Protein 8HCL (pdb70)

Sequence (208 aa):
MRLREWLIAQIDSAEYPGLSWENAEKSMFRIPWKHAAKQDYRQNQDAALFKAWAMYKGKFQEGRDKADPSTWKTRLRCALNKSTDFQEVSERSQLDISEPYKVYRILEDMRLREWLIAQIDSAEYPGLSWENKSMFRIPWKHAAKQDYRQNQDAALFKAWAMYKGKFQEGRDKADPSTWKTRLRCALNKSTDFQEVSERSQPYKVYRI

Foldseek 3Di:
DPPLVVLVVVQVVCPAPQFHAPDDVRQKTWQFDDDCVDPPDDCVRNLVVLVVVCVVVPNDDVPPDDDDSVVSVVVVVVVQVPDPQKAWDQVPQAQPDPRGITMMGGDDD/DDDVVVLLVVQVVCPQVQWHPPVPFKTKQQDDDCVDPPDDCVRRLVVLVVVCVVVVVDDPPPDDDDSVVSVVVVVVCQVPDPQKAWPQVPCPVTTMIGD

Solvent-accessible surface area: 13270 Å² total; per-residue (Å²): 122,191,21,39,77,7,0,48,43,29,4,71,54,82,82,36,90,46,3,49,52,30,42,102,131,106,30,14,0,81,0,32,28,10,124,61,87,103,169,50,36,151,102,143,95,25,2,32,12,9,57,26,15,0,90,97,113,46,127,7,90,119,77,151,36,186,58,50,27,74,61,12,39,52,72,0,83,67,30,2,85,162,36,117,31,8,93,51,20,80,168,115,18,94,94,149,74,74,108,12,24,22,0,1,89,8,71,132,167,124,187,22,90,86,8,0,46,39,24,5,78,48,78,135,40,118,44,3,54,55,54,113,148,56,32,0,85,0,34,31,36,111,54,83,100,158,75,34,90,56,134,123,28,2,32,10,7,42,20,14,0,77,98,114,42,125,7,90,115,78,136,59,184,41,57,28,72,56,7,40,57,81,0,76,60,31,4,98,178,30,139,42,10,107,57,38,83,165,110,26,148,74,36,52,0,10,105,61

Secondary structure (DSSP, 8-state):
--HHHHHHHHHHHT-STT-EESSTTSSEEEEE---TTSTT--HHHHTHHHHHHHHHTTS--BTTB---HHHHHHHHHHHHHH-TTEEE-GGG-B-SSSS-EEEEEEPP-/--HHHHHHHHHHH--STT-EE----EEEEE---TTSTT--HHHHTHHHHHHHHHTTS--TTT----HHHHHHHHHHHHHH-SS-EE-TTT---EEEEE-

Nearest PDB structures (foldseek):
  8hcl-assembly1_A  TM=1.009E+00  e=1.743E-23  Danio rerio
  7jm4-assembly1_B  TM=9.754E-01  e=1.770E-18  Homo sapiens
  8jks-assembly2_H  TM=9.729E-01  e=6.520E-18  Homo sapiens
  8jks-assembly1_D  TM=9.729E-01  e=1.209E-17  Homo sapiens
  7rh2-assembly1_A  TM=9.291E-01  e=5.307E-18  Homo sapiens

Structure (mmCIF, N/CA/C/O backbone):
data_8HCL
#
_entry.id   8HCL
#
_cell.length_a   40.010
_cell.length_b   86.470
_cell.length_c   57.150
_cell.angle_alpha   90.000
_cell.angle_beta   103.966
_cell.angle_gamma   90.000
#
_symmetry.space_group_name_H-M   'P 1 21 1'
#
loop_
_entity.id
_entity.type
_entity.pdbx_description
1 polymer "DNA (5'-D(P*TP*GP*AP*AP*GP*TP*GP*AP*AP*AP*GP*T)-3')"
2 polymer "DNA (5'-D(P*AP*CP*TP*TP*TP*CP*AP*CP*TP*TP*CP*A)-3')"
3 polymer 'Interferon regulatory factor 10'
4 water water
#
loop_
_atom_site.group_PDB
_atom_site.id
_atom_site.type_symbol
_atom_site.label_atom_id
_atom_site.label_alt_id
_atom_site.label_comp_id
_atom_site.label_asym_id
_atom_site.label_entity_id
_atom_site.label_seq_id
_atom_site.pdbx_PDB_ins_code
_atom_site.Cartn_x
_atom_site.Cartn_y
_atom_site.Cartn_z
_atom_site.occupancy
_atom_site.B_iso_or_equiv
_atom_site.auth_seq_id
_atom_site.auth_comp_id
_atom_site.auth_asym_id
_atom_site.auth_atom_id
_atom_site.pdbx_PDB_model_num
ATOM 985 N N . MET E 3 1 ? -9.25373 1.59446 12.94716 1.000 38.14104 2 MET A N 1
ATOM 986 C CA . MET E 3 1 ? -9.54684 1.64223 11.51716 1.000 34.54240 2 MET A CA 1
ATOM 987 C C . MET E 3 1 ? -9.30053 0.28771 10.89440 1.000 35.36863 2 MET A C 1
ATOM 988 O O . MET E 3 1 ? -8.26160 -0.35068 11.13510 1.000 36.08735 2 MET A O 1
ATOM 993 N N . ARG E 3 2 ? -10.25732 -0.14457 10.08618 1.000 34.39607 3 ARG A N 1
ATOM 994 C CA . ARG E 3 2 ? -10.10531 -1.35262 9.30147 1.000 32.96252 3 ARG A CA 1
ATOM 995 C C . ARG E 3 2 ? -9.21288 -1.04150 8.09606 1.000 29.54454 3 ARG A C 1
ATOM 996 O O . ARG E 3 2 ? -8.91070 0.12301 7.81194 1.000 24.22969 3 ARG A O 1
ATOM 1004 N N . LEU E 3 3 ? -8.78725 -2.08742 7.37677 1.000 29.09089 4 LEU A N 1
ATOM 1005 C CA . LEU E 3 3 ? -7.82510 -1.88463 6.29116 1.000 28.39537 4 LEU A CA 1
ATOM 1006 C C . LEU E 3 3 ? -8.34951 -0.89615 5.25805 1.000 27.92105 4 LEU A C 1
ATOM 1007 O O . LEU E 3 3 ? -7.59242 -0.06226 4.75464 1.000 24.82714 4 LEU A O 1
ATOM 1012 N N . ARG E 3 4 ? -9.64292 -0.96528 4.91329 1.000 30.25104 5 ARG A N 1
ATOM 1013 C CA . ARG E 3 4 ? -10.14002 -0.03781 3.90162 1.000 26.72472 5 ARG A CA 1
ATOM 1014 C C . ARG E 3 4 ? -10.02551 1.40147 4.36727 1.000 27.73716 5 ARG A C 1
ATOM 1015 O O . ARG E 3 4 ? -9.57750 2.27225 3.61671 1.000 26.42650 5 ARG A O 1
ATOM 1023 N N . GLU E 3 5 ? -10.47113 1.69138 5.58162 1.000 26.03327 6 GLU A N 1
ATOM 1024 C CA . GLU E 3 5 ? -10.39454 3.08218 6.02513 1.000 30.04934 6 GLU A CA 1
ATOM 1025 C C . GLU E 3 5 ? -8.93244 3.50950 6.17528 1.000 26.31525 6 GLU A C 1
ATOM 1026 O O . GLU E 3 5 ? -8.55196 4.61622 5.78717 1.000 23.97660 6 GLU A O 1
ATOM 1032 N N . TRP E 3 6 ? -8.10365 2.62534 6.73419 1.000 27.74522 7 TRP A N 1
ATOM 1033 C CA . TRP E 3 6 ? -6.68616 2.92832 6.92868 1.000 27.20995 7 TRP A CA 1
ATOM 1034 C C . TRP E 3 6 ? -5.99206 3.26123 5.60975 1.000 25.81183 7 TRP A C 1
ATOM 1035 O O . TRP E 3 6 ? -5.28898 4.27661 5.50783 1.000 27.13490 7 TRP A O 1
ATOM 1046 N N . LEU E 3 7 ? -6.17317 2.42113 4.58035 1.000 24.14690 8 LEU A N 1
ATOM 1047 C CA . LEU E 3 7 ? -5.52191 2.70332 3.29987 1.000 23.23079 8 LEU A CA 1
ATOM 1048 C C . LEU E 3 7 ? -6.05768 3.97858 2.65645 1.000 23.55891 8 LEU A C 1
ATOM 1049 O O . LEU E 3 7 ? -5.30168 4.70521 2.01089 1.000 22.59381 8 LEU A O 1
ATOM 1054 N N . ILE E 3 8 ? -7.37716 4.22422 2.74293 1.000 25.67218 9 ILE A N 1
ATOM 1055 C CA . ILE E 3 8 ? -7.92907 5.48425 2.23897 1.000 25.25837 9 ILE A CA 1
ATOM 1056 C C . ILE E 3 8 ? -7.15478 6.64656 2.80688 1.000 22.57557 9 ILE A C 1
ATOM 1057 O O . ILE E 3 8 ? -6.74547 7.56488 2.08894 1.000 28.22218 9 ILE A O 1
ATOM 1062 N N . ALA E 3 9 ? -6.97465 6.63820 4.12515 1.000 25.09833 10 ALA A N 1
ATOM 1063 C CA . ALA E 3 9 ? -6.19983 7.69536 4.76217 1.000 25.57410 10 ALA A CA 1
ATOM 1064 C C . ALA E 3 9 ? -4.76972 7.72962 4.23596 1.000 25.99604 10 ALA A C 1
ATOM 1065 O O . ALA E 3 9 ? -4.23518 8.81532 3.96760 1.000 27.34734 10 ALA A O 1
ATOM 1067 N N . GLN E 3 10 ? -4.13831 6.56252 4.03066 1.000 23.01087 11 GLN A N 1
ATOM 1068 C CA . GLN E 3 10 ? -2.75230 6.61976 3.54944 1.000 21.49969 11 GLN A CA 1
ATOM 1069 C C . GLN E 3 10 ? -2.69010 7.16608 2.12485 1.000 25.23537 11 GLN A C 1
ATOM 1070 O O . GLN E 3 10 ? -1.81375 7.97946 1.81191 1.000 27.95089 11 GLN A O 1
ATOM 1076 N N . ILE E 3 11 ? -3.60518 6.75348 1.24822 1.000 25.53500 12 ILE A N 1
ATOM 1077 C CA . ILE E 3 11 ? -3.59920 7.30036 -0.11534 1.000 23.57392 12 ILE A CA 1
ATOM 1078 C C . ILE E 3 11 ? -3.84270 8.81094 -0.08759 1.000 26.12263 12 ILE A C 1
ATOM 1079 O O . ILE E 3 11 ? -3.07780 9.59067 -0.66623 1.000 27.34223 12 ILE A O 1
ATOM 1084 N N . ASP E 3 12 ? -4.92455 9.24349 0.57798 1.000 30.63377 13 ASP A N 1
ATOM 1085 C CA . ASP E 3 12 ? -5.24770 10.67010 0.66378 1.000 32.75098 13 ASP A CA 1
ATOM 1086 C C . ASP E 3 12 ? -4.07970 11.48749 1.16790 1.000 36.36310 13 ASP A C 1
ATOM 1087 O O . ASP E 3 12 ? -3.80842 12.57402 0.64946 1.000 40.53807 13 ASP A O 1
ATOM 1092 N N . SER E 3 13 ? -3.40274 10.99897 2.21304 1.000 34.12885 14 SER A N 1
ATOM 1093 C CA . SER E 3 13 ? -2.30615 11.73790 2.82536 1.000 29.94974 14 SER A CA 1
ATOM 1094 C C . SER E 3 13 ? -1.25323 12.17688 1.83257 1.000 33.74553 14 SER A C 1
ATOM 1095 O O . SER E 3 13 ? -0.53370 13.13531 2.11065 1.000 37.68472 14 SER A O 1
ATOM 1098 N N . ALA E 3 14 ? -1.13832 11.51130 0.68380 1.000 32.39729 15 ALA A N 1
ATOM 1099 C CA . ALA E 3 14 ? -0.06596 11.75832 -0.27863 1.000 32.08269 15 ALA A CA 1
ATOM 1100 C C . ALA E 3 14 ? 1.32011 11.59162 0.32863 1.000 36.58945 15 ALA A C 1
ATOM 1101 O O . ALA E 3 14 ? 2.29494 12.15292 -0.17672 1.000 34.69878 15 ALA A O 1
ATOM 1103 N N . GLU E 3 15 ? 1.44982 10.85316 1.42199 1.000 35.52667 16 GLU A N 1
ATOM 1104 C CA . GLU E 3 15 ? 2.75058 10.76819 2.05647 1.000 36.12474 16 GLU A CA 1
ATOM 1105 C C . GLU E 3 15 ? 3.61844 9.65553 1.49838 1.000 38.63323 16 GLU A C 1
ATOM 1106 O O . GLU E 3 15 ? 4.79408 9.57284 1.86140 1.000 36.48745 16 GLU A O 1
ATOM 1112 N N . TYR E 3 16 ? 3.07925 8.80209 0.64150 1.000 32.27501 17 TYR A N 1
ATOM 1113 C CA . TYR E 3 16 ? 3.83415 7.67591 0.10874 1.000 32.72030 17 TYR A CA 1
ATOM 1114 C C . TYR E 3 16 ? 3.94093 7.88454 -1.38098 1.000 35.32447 17 TYR A C 1
ATOM 1115 O O . TYR E 3 16 ? 2.92143 7.77774 -2.08495 1.000 32.81461 17 TYR A O 1
ATOM 1124 N N . PRO E 3 17 ? 5.11706 8.18025 -1.91699 1.000 35.48380 18 PRO A N 1
ATOM 1125 C CA . PRO E 3 17 ? 5.19841 8.50241 -3.34444 1.000 34.48352 18 PRO A CA 1
ATOM 1126 C C . PRO E 3 17 ? 4.68860 7.34058 -4.18069 1.000 35.55565 18 PRO A C 1
ATOM 1127 O O . PRO E 3 17 ? 5.03277 6.18169 -3.93613 1.000 34.68016 18 PRO A O 1
ATOM 1131 N N . GLY E 3 18 ? 3.80642 7.66559 -5.13327 1.000 34.71879 19 GLY A N 1
ATOM 1132 C CA . GLY E 3 18 ? 3.18066 6.70564 -6.02072 1.000 35.82978 19 GLY A CA 1
ATOM 1133 C C . GLY E 3 18 ? 1.94064 6.01612 -5.47440 1.000 27.69886 19 GLY A C 1
ATOM 1134 O O . GLY E 3 18 ? 1.28710 5.27224 -6.21184 1.000 30.90231 19 GLY A O 1
ATOM 1135 N N . LEU E 3 19 ? 1.62480 6.19083 -4.19999 1.000 29.44121 20 LEU A N 1
ATOM 1136 C CA . LEU E 3 19 ? 0.39994 5.63679 -3.63344 1.000 28.20392 20 LEU A CA 1
ATOM 1137 C C . LEU E 3 19 ? -0.63066 6.72643 -3.76069 1.000 30.23341 20 LEU A C 1
ATOM 1138 O O . LEU E 3 19 ? -0.65134 7.66687 -2.96696 1.000 30.36931 20 LEU A O 1
ATOM 1143 N N . SER E 3 20 ? -1.46111 6.61880 -4.78892 1.000 26.64198 21 SER A N 1
ATOM 1144 C CA . SER E 3 20 ? -2.24502 7.75716 -5.21510 1.000 31.66636 21 SER A CA 1
ATOM 1145 C C . SER E 3 20 ? -3.46666 7.27656 -5.97736 1.000 31.30496 21 SER A C 1
ATOM 1146 O O . SER E 3 20 ? -3.57231 6.11331 -6.38578 1.000 30.00419 21 SER A O 1
ATOM 1149 N N . TRP E 3 21 ? -4.40848 8.19176 -6.12431 1.000 31.81319 22 TRP A N 1
ATOM 1150 C CA . TRP E 3 21 ? -5.70962 7.85075 -6.65951 1.000 30.31446 22 TRP A CA 1
ATOM 1151 C C . TRP E 3 21 ? -5.58930 7.63957 -8.16074 1.000 33.77734 22 TRP A C 1
ATOM 1152 O O . TRP E 3 21 ? -4.90572 8.39344 -8.86231 1.000 39.47349 22 TRP A O 1
ATOM 1163 N N . GLU E 3 22 ? -6.19007 6.54747 -8.63011 1.000 34.54710 23 GLU A N 1
ATOM 1164 C CA . GLU E 3 22 ? -6.14867 6.16785 -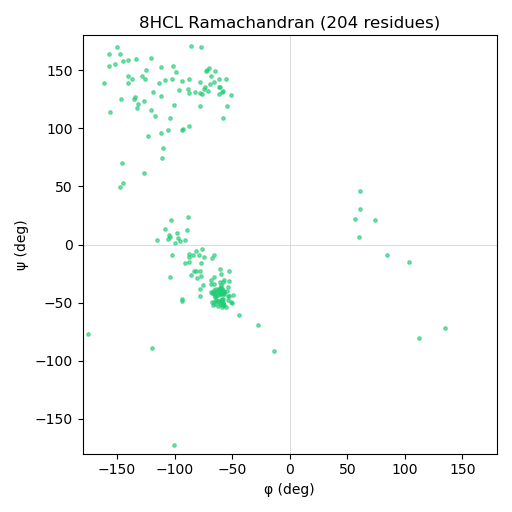10.03315 1.000 36.39956 23 GLU A CA 1
ATOM 1165 C C . GLU E 3 22 ? -7.10490 6.98904 -10.88009 1.000 38.38592 23 GLU A C 1
ATOM 1166 O O . GLU E 3 22 ? -6.86474 7.16670 -12.07828 1.000 41.49763 23 GLU A O 1
ATOM 1172 N N . ASN E 3 23 ? -8.18235 7.48648 -10.28117 1.000 37.44374 24 ASN A N 1
ATOM 1173 C CA . ASN E 3 23 ? -9.21928 8.18451 -11.02079 1.000 38.13867 24 ASN A CA 1
ATOM 1174 C C . ASN E 3 23 ? -9.91031 9.23565 -10.16475 1.000 40.23372 24 ASN A C 1
ATOM 1175 O O . ASN E 3 23 ? -9.71165 9.32351 -8.94776 1.000 39.23318 24 ASN A O 1
ATOM 1180 N N . ALA E 3 24 ? -10.72187 10.05550 -10.83353 1.000 43.27564 25 ALA A N 1
ATOM 1181 C CA . ALA E 3 24 ? -11.13952 11.31629 -10.23119 1.000 41.69504 25 ALA A CA 1
ATOM 1182 C C . ALA E 3 24 ? -12.05714 11.08677 -9.04663 1.000 38.94703 25 ALA A C 1
ATOM 1183 O O . ALA E 3 24 ? -11.98848 11.82391 -8.05432 1.000 44.58062 25 ALA A O 1
ATOM 1185 N N . GLU E 3 25 ? -12.88250 10.04004 -9.11983 1.000 39.16330 26 GLU A N 1
ATOM 1186 C CA . GLU E 3 25 ? -13.89743 9.71516 -8.12054 1.000 37.80630 26 GLU A CA 1
ATOM 1187 C C . GLU E 3 25 ? -13.30410 8.97801 -6.92601 1.000 38.03051 26 GLU A C 1
ATOM 1188 O O . GLU E 3 25 ? -14.03484 8.62615 -5.99571 1.000 35.58887 26 GLU A O 1
ATOM 1194 N N . LYS E 3 26 ? -12.01906 8.63941 -7.00135 1.000 37.53260 27 LYS A N 1
ATOM 1195 C CA . LYS E 3 26 ? -11.28877 7.96811 -5.92092 1.000 35.67694 27 LYS A CA 1
ATOM 1196 C C . LYS E 3 26 ? -11.88372 6.59907 -5.57563 1.000 28.84313 27 LYS A C 1
ATOM 1197 O O . LYS E 3 26 ? -12.06343 6.27814 -4.40296 1.000 29.72243 27 LYS A O 1
ATOM 1203 N N . SER E 3 27 ? -12.19161 5.78435 -6.60085 1.000 29.19606 28 SER A N 1
ATOM 1204 C CA . SER E 3 27 ? -12.61560 4.38925 -6.41577 1.000 31.36495 28 SER A CA 1
ATOM 1205 C C . SER E 3 27 ? -11.50516 3.39789 -6.71633 1.000 28.60797 28 SER A C 1
ATOM 1206 O O . SER E 3 27 ? -11.66169 2.19549 -6.45076 1.000 29.83892 28 SER A O 1
ATOM 1209 N N . MET E 3 28 ? -10.40349 3.87973 -7.25963 1.000 25.08908 29 MET A N 1
ATOM 1210 C CA . MET E 3 28 ? -9.30752 3.04789 -7.73394 1.000 32.21439 29 MET A CA 1
ATOM 1211 C C . MET E 3 28 ? -8.01274 3.70479 -7.28685 1.000 27.96222 29 MET A C 1
ATOM 1212 O O . MET E 3 28 ? -7.91208 4.93463 -7.28590 1.000 27.74695 29 MET A O 1
ATOM 1217 N N . PHE E 3 29 ? -7.02618 2.90577 -6.89893 1.000 27.55400 30 PHE A N 1
ATOM 1218 C CA . PHE E 3 29 ? -5.73289 3.48988 -6.55261 1.000 26.29248 30 PHE A CA 1
ATOM 1219 C C . PHE E 3 29 ? -4.58605 2.63054 -7.05210 1.000 28.41557 30 PHE A C 1
ATOM 1220 O O . PHE E 3 29 ? -4.73051 1.42889 -7.30132 1.000 28.94480 30 PHE A O 1
ATOM 1228 N N . ARG E 3 30 ? -3.43667 3.29703 -7.17330 1.000 25.13535 31 ARG A N 1
ATOM 1229 C CA . ARG E 3 30 ? -2.13986 2.68765 -7.43601 1.000 28.48456 31 ARG A CA 1
ATOM 1230 C C . ARG E 3 30 ? -1.36165 2.46789 -6.14576 1.000 27.80457 31 ARG A C 1
ATOM 1231 O O . ARG E 3 30 ? -1.24480 3.37752 -5.30982 1.000 26.02128 31 ARG A O 1
ATOM 1239 N N . ILE E 3 31 ? -0.81078 1.27095 -6.00348 1.000 24.73489 32 ILE A N 1
ATOM 1240 C CA . ILE E 3 31 ? 0.06926 0.94942 -4.88870 1.000 27.73831 32 ILE A CA 1
ATOM 1241 C C . ILE E 3 31 ? 1.42280 0.53750 -5.44908 1.000 27.42958 32 ILE A C 1
ATOM 1242 O O . ILE E 3 31 ? 1.52461 -0.46936 -6.16426 1.000 27.12725 32 ILE A O 1
ATOM 1247 N N . PRO E 3 32 ? 2.47784 1.29713 -5.17265 1.000 29.77315 33 PRO A N 1
ATOM 1248 C CA . PRO E 3 32 ? 3.81419 0.93349 -5.66923 1.000 31.23871 33 PRO A CA 1
ATOM 1249 C C . PRO E 3 32 ? 4.20298 -0.47336 -5.23319 1.000 30.73372 33 PRO A C 1
ATOM 1250 O O . PRO E 3 32 ? 3.83780 -0.93201 -4.14292 1.000 27.61126 33 PRO A O 1
ATOM 1254 N N . TRP E 3 33 ? 4.89022 -1.18184 -6.12970 1.000 29.73135 34 TRP A N 1
ATOM 1255 C CA . TRP E 3 33 ? 5.06759 -2.62736 -5.98559 1.000 31.67752 34 TRP A CA 1
ATOM 1256 C C . TRP E 3 33 ? 6.42752 -3.03925 -6.55459 1.000 30.52581 34 TRP A C 1
ATOM 1257 O O . TRP E 3 33 ? 6.54243 -3.98485 -7.32928 1.000 25.99338 34 TRP A O 1
ATOM 1268 N N . LYS E 3 34 ? 7.48154 -2.34412 -6.16056 1.000 31.13563 35 LYS A N 1
ATOM 1269 C CA . LYS E 3 34 ? 8.79321 -2.58393 -6.76467 1.000 34.01177 35 LYS A CA 1
ATOM 1270 C C . LYS E 3 34 ? 9.43866 -3.85168 -6.20278 1.000 26.58697 35 LYS A C 1
ATOM 1271 O O . LYS E 3 34 ? 9.49290 -4.04859 -4.98712 1.000 26.76510 35 LYS A O 1
ATOM 1277 N N . HIS E 3 35 ? 9.91963 -4.71753 -7.08500 1.000 33.97786 36 HIS A N 1
ATOM 1278 C CA . HIS E 3 35 ? 10.58885 -5.94016 -6.64089 1.000 30.12001 36 HIS A CA 1
ATOM 1279 C C . HIS E 3 35 ? 11.82836 -5.60969 -5.82432 1.000 30.62423 36 HIS A C 1
ATOM 1280 O O . HIS E 3 35 ? 12.68749 -4.84705 -6.26932 1.000 38.09637 36 HIS A O 1
ATOM 1287 N N . ALA E 3 36 ? 11.94986 -6.20865 -4.63981 1.000 26.09143 37 ALA A N 1
ATOM 1288 C CA . ALA E 3 36 ? 12.99468 -5.78347 -3.70018 1.000 31.64210 37 ALA A CA 1
ATOM 1289 C C . ALA E 3 36 ? 14.42978 -6.09758 -4.15897 1.000 35.81874 37 ALA A C 1
ATOM 1290 O O . ALA E 3 36 ? 15.38464 -5.59745 -3.54468 1.000 32.93983 37 ALA A O 1
ATOM 1292 N N . ALA E 3 37 ? 14.61919 -6.89883 -5.19765 1.000 36.11039 38 ALA A N 1
ATOM 1293 C CA . ALA E 3 37 ? 15.96734 -7.16343 -5.68942 1.000 37.80033 38 ALA A CA 1
ATOM 1294 C C . ALA E 3 37 ? 16.48527 -6.08673 -6.64519 1.000 43.38547 38 ALA A C 1
ATOM 1295 O O . ALA E 3 37 ? 17.67931 -6.10002 -6.98130 1.000 43.05406 38 ALA A O 1
ATOM 1297 N N . LYS E 3 38 ? 15.62851 -5.15122 -7.06262 1.000 40.45905 39 LYS A N 1
ATOM 1298 C CA . LYS E 3 38 ? 15.97680 -4.14585 -8.06395 1.000 41.37242 39 LYS A CA 1
ATOM 1299 C C . LYS E 3 38 ? 17.06904 -3.22715 -7.50341 1.000 47.69641 39 LYS A C 1
ATOM 1300 O O . LYS E 3 38 ? 17.14910 -3.02478 -6.28524 1.000 41.21899 39 LYS A O 1
ATOM 1306 N N . GLN E 3 39 ? 17.94192 -2.69781 -8.39003 1.000 49.96686 40 GLN A N 1
ATOM 1307 C CA . GLN E 3 39 ? 18.97437 -1.74474 -7.97137 1.000 52.12964 40 GLN A CA 1
ATOM 1308 C C . GLN E 3 39 ? 18.42145 -0.72078 -7.03246 1.000 49.32615 40 GLN A C 1
ATOM 1309 O O . GLN E 3 39 ? 18.94533 -0.45328 -5.94694 1.000 51.54731 40 GLN A O 1
ATOM 1315 N N . ASP E 3 40 ? 17.45521 -0.02543 -7.60071 1.000 46.91798 41 ASP A N 1
ATOM 1316 C CA . ASP E 3 40 ? 16.95858 1.26956 -7.20972 1.000 46.79748 41 ASP A CA 1
ATOM 1317 C C . ASP E 3 40 ? 15.84546 1.14762 -6.19445 1.000 46.73785 41 ASP A C 1
ATOM 1318 O O . ASP E 3 40 ? 15.13278 2.12042 -5.94719 1.000 45.99832 41 ASP A O 1
ATOM 1323 N N . TYR E 3 41 ? 15.67686 -0.04709 -5.63186 1.000 46.77683 42 TYR A N 1
ATOM 1324 C CA . TYR E 3 41 ? 14.78701 -0.27103 -4.50613 1.000 43.36469 42 TYR A CA 1
ATOM 1325 C C . TYR E 3 41 ? 15.42078 0.31440 -3.25412 1.000 43.44254 42 TYR A C 1
ATOM 1326 O O . TYR E 3 41 ? 16.61394 0.12381 -2.99616 1.000 45.24358 42 TYR A O 1
ATOM 1335 N N . ARG E 3 42 ? 14.61793 1.01986 -2.46625 1.000 35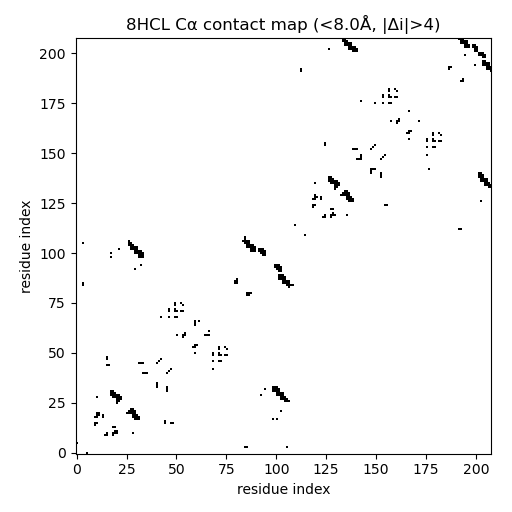.33171 43 ARG A N 1
ATOM 1336 C CA . ARG E 3 42 ? 15.05541 1.60193 -1.20351 1.000 38.02080 43 ARG A CA 1
ATOM 1337 C C . ARG E 3 42 ? 13.98931 1.22828 -0.17899 1.000 43.99450 43 ARG A C 1
ATOM 1338 O O . ARG E 3 42 ? 12.82874 1.61241 -0.36342 1.000 38.97820 43 ARG A O 1
ATOM 1346 N N . GLN E 3 43 ? 14.35664 0.51500 0.90581 1.000 42.17747 44 GLN A N 1
ATOM 1347 C CA . GLN E 3 43 ? 13.31664 0.13374 1.86726 1.000 42.53250 44 GLN A CA 1
ATOM 1348 C C . GLN E 3 43 ? 12.60468 1.34492 2.43505 1.000 43.83362 44 GLN A C 1
ATOM 1349 O O . GLN E 3 43 ? 11.38137 1.31823 2.60651 1.000 38.49987 44 GLN A O 1
ATOM 1355 N N . ASN E 3 44 ? 13.34952 2.41108 2.75640 1.000 38.51113 45 ASN A N 1
ATOM 1356 C CA . ASN E 3 44 ? 12.73978 3.51470 3.49185 1.000 44.18364 45 ASN A CA 1
ATOM 1357 C C . ASN E 3 44 ? 11.58259 4.11149 2.71012 1.000 39.83531 45 ASN A C 1
ATOM 1358 O O . ASN E 3 44 ? 10.57081 4.51708 3.28999 1.000 41.37246 45 ASN A O 1
ATOM 1363 N N . GLN E 3 45 ? 11.70404 4.13588 1.39055 1.000 39.91043 46 GLN A N 1
ATOM 1364 C CA . GLN E 3 45 ? 10.63288 4.59773 0.52852 1.000 37.35283 46 GLN A CA 1
ATOM 1365 C C . GLN E 3 45 ? 9.75807 3.43568 0.05633 1.000 39.76269 46 GLN A C 1
ATOM 1366 O O . GLN E 3 45 ? 8.53071 3.50368 0.15479 1.000 38.30484 46 GLN A O 1
ATOM 1372 N N . ASP E 3 46 ? 10.35548 2.34787 -0.43259 1.000 37.65419 47 ASP A N 1
ATOM 1373 C CA . ASP E 3 46 ? 9.54095 1.37122 -1.14848 1.000 36.94700 47 ASP A CA 1
ATOM 1374 C C . ASP E 3 46 ? 8.79541 0.42754 -0.20532 1.000 35.02270 47 ASP A C 1
ATOM 1375 O O . ASP E 3 46 ? 7.78146 -0.15699 -0.59547 1.000 33.53089 47 ASP A O 1
ATOM 1380 N N . ALA E 3 47 ? 9.26825 0.25847 1.01949 1.000 33.27389 48 ALA A N 1
ATOM 1381 C CA . ALA E 3 47 ? 8.61704 -0.63650 1.96371 1.000 32.44494 48 ALA A CA 1
ATOM 1382 C C . ALA E 3 47 ? 7.84863 0.12544 3.02946 1.000 28.55099 48 ALA A C 1
ATOM 1383 O O . ALA E 3 47 ? 7.32136 -0.49049 3.96591 1.000 29.82367 48 ALA A O 1
ATOM 1385 N N . ALA E 3 48 ? 7.77805 1.45326 2.91989 1.000 27.90207 49 ALA A N 1
ATOM 1386 C CA . ALA E 3 48 ? 7.28353 2.23664 4.04333 1.000 28.04678 49 ALA A CA 1
ATOM 1387 C C . ALA E 3 48 ? 5.81207 1.95818 4.29557 1.000 26.86033 49 ALA A C 1
ATOM 1388 O O . ALA E 3 48 ? 5.39931 1.82698 5.45402 1.000 27.37860 49 ALA A O 1
ATOM 1390 N N . LEU E 3 49 ? 5.00838 1.84256 3.22723 1.000 24.64645 50 LEU A N 1
ATOM 1391 C CA . LEU E 3 49 ? 3.58700 1.54155 3.41107 1.000 22.17080 50 LEU A CA 1
ATOM 1392 C C . LEU E 3 49 ? 3.40815 0.18135 4.07232 1.000 24.09036 50 LEU A C 1
ATOM 1393 O O . LEU E 3 49 ? 2.66115 0.04623 5.04708 1.000 23.69204 50 LEU A O 1
ATOM 1398 N N . PHE E 3 50 ? 4.09756 -0.84883 3.56100 1.000 26.29239 51 PHE A N 1
ATOM 1399 C CA . PHE E 3 50 ? 3.96220 -2.18074 4.15239 1.000 24.06253 51 PHE A CA 1
ATOM 1400 C C . PHE E 3 50 ? 4.35519 -2.17252 5.62697 1.000 27.92655 51 PHE A C 1
ATOM 1401 O O . PHE E 3 50 ? 3.65955 -2.75749 6.47002 1.000 25.03235 51 PHE A O 1
ATOM 1409 N N . LYS E 3 51 ? 5.50195 -1.54146 5.93718 1.000 26.19215 52 LYS A N 1
ATOM 1410 C CA . LYS E 3 51 ? 5.93591 -1.29586 7.31031 1.000 27.75869 52 LYS A CA 1
ATOM 1411 C C . LYS E 3 51 ? 4.83738 -0.66108 8.15057 1.000 28.54964 52 LYS A C 1
ATOM 1412 O O . LYS E 3 51 ? 4.54545 -1.11083 9.26802 1.000 26.69806 52 LYS A O 1
ATOM 1418 N N . ALA E 3 52 ? 4.23317 0.41043 7.63293 1.000 30.53372 53 ALA A N 1
ATOM 1419 C CA . ALA E 3 52 ? 3.21798 1.12747 8.40105 1.000 27.87151 53 ALA A CA 1
ATOM 1420 C C . ALA E 3 52 ? 2.05630 0.21147 8.76229 1.000 26.53569 53 ALA A C 1
ATOM 1421 O O . ALA E 3 52 ? 1.57165 0.22386 9.89946 1.000 26.75207 53 ALA A O 1
ATOM 1423 N N . TRP E 3 53 ? 1.60885 -0.61762 7.82195 1.000 24.90735 54 TRP A N 1
ATOM 1424 C CA . TRP E 3 53 ? 0.50859 -1.51379 8.15468 1.000 25.70534 54 TRP A CA 1
ATOM 1425 C C . TRP E 3 53 ? 0.92528 -2.48677 9.23623 1.000 28.00098 54 TRP A C 1
ATOM 1426 O O . TRP E 3 53 ? 0.17054 -2.74852 10.18531 1.000 25.23678 54 TRP A O 1
ATOM 1437 N N . ALA E 3 54 ? 2.12159 -3.04755 9.10365 1.000 24.42589 55 ALA A N 1
ATOM 1438 C CA . ALA E 3 54 ? 2.60198 -3.94967 10.13830 1.000 28.78836 55 ALA A CA 1
ATOM 1439 C C . ALA E 3 54 ? 2.62985 -3.25798 11.49236 1.000 29.20090 55 ALA A C 1
ATOM 1440 O O . ALA E 3 54 ? 2.23067 -3.85671 12.50361 1.000 30.57986 55 ALA A O 1
ATOM 1442 N N . MET E 3 55 ? 3.05772 -1.99077 11.54616 1.000 29.49626 56 MET A N 1
ATOM 1443 C CA . MET E 3 55 ? 3.11599 -1.37818 12.86581 1.000 28.45933 56 MET A CA 1
ATOM 1444 C C . MET E 3 55 ? 1.73500 -1.00239 13.35870 1.000 31.49190 56 MET A C 1
ATOM 1445 O O . MET E 3 55 ? 1.45710 -1.08759 14.56386 1.000 25.27644 56 MET A O 1
ATOM 1450 N N . TYR E 3 56 ? 0.85884 -0.59307 12.43643 1.000 24.46979 57 TYR A N 1
ATOM 1451 C CA . TYR E 3 56 ? -0.49148 -0.22174 12.83930 1.000 27.24419 57 TYR A CA 1
ATOM 1452 C C . TYR E 3 56 ? -1.21193 -1.39535 13.47971 1.000 28.29037 57 TYR A C 1
ATOM 1453 O O . TYR E 3 56 ? -2.02595 -1.20207 14.38809 1.000 33.51362 57 TYR A O 1
ATOM 1462 N N . LYS E 3 57 ? -0.92728 -2.62002 13.04411 1.000 28.46977 58 LYS A N 1
ATOM 1463 C CA . LYS E 3 57 ? -1.55964 -3.79609 13.62626 1.000 27.65075 58 LYS A CA 1
ATOM 1464 C C . LYS E 3 57 ? -0.69743 -4.46265 14.69374 1.000 32.18278 58 LYS A C 1
ATOM 1465 O O . LYS E 3 57 ? -1.06041 -5.53300 15.19585 1.000 31.39914 58 LYS A O 1
ATOM 1471 N N . GLY E 3 58 ? 0.42654 -3.85835 15.05328 1.000 26.75913 59 GLY A N 1
ATOM 1472 C CA . GLY E 3 58 ? 1.21880 -4.42753 16.11922 1.000 34.43420 59 GLY A CA 1
ATOM 1473 C C . GLY E 3 58 ? 1.97129 -5.66462 15.70997 1.000 37.33773 59 GLY A C 1
ATOM 1474 O O . GLY E 3 58 ? 2.36811 -6.46925 16.56622 1.000 33.44549 59 GLY A O 1
ATOM 1475 N N . LYS E 3 59 ? 2.18093 -5.84343 14.41552 1.000 29.43710 60 LYS A N 1
ATOM 1476 C CA . LYS E 3 59 ? 2.88101 -7.01670 13.94458 1.000 31.30942 60 LYS A CA 1
ATOM 1477 C C . LYS E 3 59 ? 4.36646 -6.75389 13.72998 1.000 35.76480 60 LYS A C 1
ATOM 1478 O O . LYS E 3 59 ? 5.08180 -7.65721 13.28934 1.000 37.65757 60 LYS A O 1
ATOM 1484 N N . PHE E 3 60 ? 4.84590 -5.54860 14.04959 1.000 34.23934 61 PHE A N 1
ATOM 1485 C CA . PHE E 3 60 ? 6.28497 -5.27356 14.03694 1.000 38.87044 61 PHE A CA 1
ATOM 1486 C C . PHE E 3 60 ? 6.60547 -4.09736 14.95796 1.000 39.35431 61 PHE A C 1
ATOM 1487 O O . PHE E 3 60 ? 6.19853 -2.96725 14.66987 1.000 36.44026 61 PHE A O 1
ATOM 1495 N N . GLN E 3 61 ? 7.34504 -4.34376 16.04711 1.000 44.43659 62 GLN A N 1
ATOM 1496 C CA . GLN E 3 61 ? 7.98575 -3.25224 16.78085 1.000 43.10244 62 GLN A CA 1
ATOM 1497 C C . GLN E 3 61 ? 9.48566 -3.37736 16.59879 1.000 45.24020 62 GLN A C 1
ATOM 1498 O O . GLN E 3 61 ? 10.04373 -4.45565 16.84006 1.000 42.05533 62 GLN A O 1
ATOM 1504 N N . GLU E 3 62 ? 10.12092 -2.27490 16.16799 1.000 49.04175 63 GLU A N 1
ATOM 1505 C CA . GLU E 3 62 ? 11.56917 -2.23282 16.01886 1.000 46.05288 63 GLU A CA 1
ATOM 1506 C C . GLU E 3 62 ? 12.16905 -2.55554 17.37517 1.000 49.90602 63 GLU A C 1
ATOM 1507 O O . GLU E 3 62 ? 12.03607 -1.77761 18.32424 1.000 56.02751 63 GLU A O 1
ATOM 1513 N N . GLY E 3 63 ? 12.76088 -3.74161 17.48504 1.000 43.75354 64 GLY A N 1
ATOM 1514 C CA . GLY E 3 63 ? 13.22453 -4.24379 18.75784 1.000 49.48942 64 GLY A CA 1
ATOM 1515 C C . GLY E 3 63 ? 12.83392 -5.69060 18.97470 1.000 47.11214 64 GLY A C 1
ATOM 1516 O O . GLY E 3 63 ? 13.69365 -6.57638 18.93179 1.000 46.70618 64 GLY A O 1
ATOM 1517 N N . ARG E 3 64 ? 11.54320 -5.94618 19.21266 1.000 41.60459 65 ARG A N 1
ATOM 1518 C CA . ARG E 3 64 ? 11.09145 -7.31833 19.41113 1.000 40.87049 65 ARG A CA 1
ATOM 1519 C C . ARG E 3 64 ? 11.19017 -8.12383 18.12411 1.000 41.69342 65 ARG A C 1
ATOM 1520 O O . ARG E 3 64 ? 11.39440 -9.34207 18.16940 1.000 43.63590 65 ARG A O 1
ATOM 1528 N N . ASP E 3 65 ? 11.04389 -7.47541 16.97088 1.000 39.38684 66 ASP A N 1
ATOM 1529 C CA . ASP E 3 65 ? 10.78300 -8.17233 15.71660 1.000 39.81922 66 ASP A CA 1
ATOM 1530 C C . ASP E 3 65 ? 11.89241 -7.92953 14.70514 1.000 38.80360 66 ASP A C 1
ATOM 1531 O O . ASP E 3 65 ? 12.28924 -6.77792 14.47489 1.000 35.18432 66 ASP A O 1
ATOM 1536 N N . LYS E 3 66 ? 12.37372 -9.02612 14.10796 1.000 33.67545 67 LYS A N 1
ATOM 1537 C CA . LYS E 3 66 ? 13.17977 -8.97280 12.89584 1.000 42.33515 67 LYS A CA 1
ATOM 1538 C C . LYS E 3 66 ? 12.48458 -8.12150 11.84011 1.000 40.90468 67 LYS A C 1
ATOM 1539 O O . LYS E 3 66 ? 11.30420 -8.31958 11.55213 1.000 43.50773 67 LYS A O 1
ATOM 1545 N N . ALA E 3 67 ? 13.20801 -7.15834 11.27685 1.000 38.35404 68 ALA A N 1
ATOM 1546 C CA . ALA E 3 67 ? 12.62456 -6.25960 10.28376 1.000 36.92424 68 ALA A CA 1
ATOM 1547 C C . ALA E 3 67 ? 12.76113 -6.90971 8.91072 1.000 41.86825 68 ALA A C 1
ATOM 1548 O O . ALA E 3 67 ? 13.83234 -6.86759 8.29996 1.000 44.86227 68 ALA A O 1
ATOM 1550 N N . ASP E 3 68 ? 11.65793 -7.48477 8.41598 1.000 33.62613 69 ASP A N 1
ATOM 1551 C CA . ASP E 3 68 ? 11.61604 -8.26016 7.17351 1.000 34.36054 69 ASP A CA 1
ATOM 1552 C C . ASP E 3 68 ? 10.59004 -7.65666 6.22000 1.000 33.06846 69 ASP A C 1
ATOM 1553 O O . ASP E 3 68 ? 9.40320 -7.99858 6.28749 1.000 29.29215 69 ASP A O 1
ATOM 1558 N N . PRO E 3 69 ? 11.01591 -6.77125 5.31883 1.000 28.87143 70 PRO A N 1
ATOM 1559 C CA . PRO E 3 69 ? 10.07871 -6.17240 4.35629 1.000 29.25146 70 PRO A CA 1
ATOM 1560 C C . PRO E 3 69 ? 9.38568 -7.17710 3.46528 1.000 30.04570 70 PRO A C 1
ATOM 1561 O O . PRO E 3 69 ? 8.26593 -6.91095 3.00103 1.000 29.37896 70 PRO A O 1
ATOM 1565 N N . SER E 3 70 ? 9.98696 -8.33794 3.22986 1.000 26.05778 71 SER A N 1
ATOM 1566 C CA . SER E 3 70 ? 9.27230 -9.34593 2.46151 1.000 32.83415 71 SER A CA 1
ATOM 1567 C C . SER E 3 70 ? 8.03060 -9.85897 3.21587 1.000 27.61209 71 SER A C 1
ATOM 1568 O O . SER E 3 70 ? 7.01439 -10.17228 2.59093 1.000 25.74532 71 SER A O 1
ATOM 1571 N N . THR E 3 71 ? 8.07857 -9.94733 4.55666 1.000 26.52597 72 THR A N 1
ATOM 1572 C CA . THR E 3 71 ? 6.89211 -10.40624 5.28558 1.000 28.34951 72 THR A CA 1
ATOM 1573 C C . THR E 3 71 ? 5.87632 -9.28526 5.46975 1.000 27.86177 72 THR A C 1
ATOM 1574 O O . THR E 3 71 ? 4.66541 -9.56311 5.55925 1.000 26.27682 72 THR A O 1
ATOM 1578 N N . TRP E 3 72 ? 6.34412 -8.02563 5.53257 1.000 25.16898 73 TRP A N 1
ATOM 1579 C CA . TRP E 3 72 ? 5.43157 -6.87560 5.47677 1.000 25.48142 73 TRP A CA 1
ATOM 1580 C C . TRP E 3 72 ? 4.66917 -6.81952 4.14936 1.000 27.21584 73 TRP A C 1
ATOM 1581 O O . TRP E 3 72 ? 3.46757 -6.51599 4.11874 1.000 22.81402 73 TRP A O 1
ATOM 1592 N N . LYS E 3 73 ? 5.36376 -7.06066 3.04409 1.000 21.29929 74 LYS A N 1
ATOM 1593 C CA . LYS E 3 73 ? 4.73592 -7.01656 1.72054 1.000 23.15717 74 LYS A CA 1
ATOM 1594 C C . LYS E 3 73 ? 3.69801 -8.11160 1.56143 1.000 23.86700 74 LYS A C 1
ATOM 1595 O O . LYS E 3 73 ? 2.54634 -7.84201 1.19419 1.000 23.15023 74 LYS A O 1
ATOM 1601 N N . THR E 3 74 ? 4.07518 -9.35945 1.85778 1.000 22.89675 75 THR A N 1
ATOM 1602 C CA . THR E 3 74 ? 3.10126 -10.43817 1.73345 1.000 26.64349 75 THR A CA 1
ATOM 1603 C C . THR E 3 74 ? 1.89659 -10.20502 2.63098 1.000 24.53815 75 THR A C 1
ATOM 1604 O O . THR E 3 74 ? 0.75891 -10.50290 2.23989 1.000 22.52799 75 THR A O 1
ATOM 1608 N N . ARG E 3 75 ? 2.11236 -9.67081 3.83850 1.000 22.22557 76 ARG A N 1
ATOM 1609 C CA . ARG E 3 75 ? 0.96334 -9.44008 4.70786 1.000 26.63943 76 ARG A CA 1
ATOM 1610 C C . ARG E 3 75 ? -0.03464 -8.48858 4.05631 1.000 26.35875 76 ARG A C 1
ATOM 1611 O O . ARG E 3 75 ? -1.23986 -8.76398 4.03190 1.000 25.50031 76 ARG A O 1
ATOM 1619 N N . LEU E 3 76 ? 0.43643 -7.36229 3.51171 1.000 22.57324 77 LEU A N 1
ATOM 1620 C CA . LEU E 3 76 ? -0.53341 -6.47486 2.87355 1.000 26.58213 77 LEU A CA 1
ATOM 1621 C C . LEU E 3 76 ? -1.14310 -7.12778 1.63860 1.000 28.44009 77 LEU A C 1
ATOM 1622 O O . LEU E 3 76 ? -2.35960 -7.06382 1.44033 1.000 21.15317 77 LEU A O 1
ATOM 1627 N N . ARG E 3 77 ? -0.32027 -7.81351 0.83183 1.000 26.57938 78 ARG A N 1
ATOM 1628 C CA . ARG E 3 77 ? -0.84005 -8.46311 -0.36908 1.000 26.42187 78 ARG A CA 1
ATOM 1629 C C . ARG E 3 77 ? -1.94108 -9.45422 -0.02416 1.000 24.03265 78 ARG A C 1
ATOM 1630 O O . ARG E 3 77 ? -2.98742 -9.49702 -0.68736 1.000 23.48062 78 ARG A O 1
ATOM 1638 N N . CYS E 3 78 ? -1.70913 -10.28925 0.98552 1.000 21.93966 79 CYS A N 1
ATOM 1639 C CA . CYS E 3 78 ? -2.70384 -11.29577 1.33471 1.000 25.73395 79 CYS A CA 1
ATOM 1640 C C . CYS E 3 78 ? -3.95208 -10.64561 1.91318 1.000 25.74212 79 CYS A C 1
ATOM 1641 O O . CYS E 3 78 ? -5.07705 -11.04957 1.59876 1.000 26.18330 79 CYS A O 1
ATOM 1644 N N . ALA E 3 79 ? -3.76245 -9.62813 2.75254 1.000 24.49988 80 ALA A N 1
ATOM 1645 C CA . ALA E 3 79 ? -4.88952 -8.86227 3.26888 1.000 27.40058 80 ALA A CA 1
ATOM 1646 C C . ALA E 3 79 ? -5.71134 -8.25318 2.13000 1.000 26.29700 80 ALA A C 1
ATOM 1647 O O . ALA E 3 79 ? -6.92779 -8.43078 2.07304 1.000 25.49846 80 ALA A O 1
ATOM 1649 N N . LEU E 3 80 ? -5.06000 -7.54729 1.19699 1.000 21.89812 81 LEU A N 1
ATOM 1650 C CA . LEU E 3 80 ? -5.78869 -6.98507 0.05756 1.000 25.92001 81 LEU A CA 1
ATOM 1651 C C . LEU E 3 80 ? -6.53410 -8.05953 -0.72172 1.000 30.48693 81 LEU A C 1
ATOM 1652 O O . LEU E 3 80 ? -7.69911 -7.86734 -1.10878 1.000 28.17757 81 LEU A O 1
ATOM 1657 N N . ASN E 3 81 ? -5.89995 -9.20722 -0.95266 1.000 24.12862 82 ASN A N 1
ATOM 1658 C CA . ASN E 3 81 ? -6.55542 -10.15156 -1.84110 1.000 28.31033 82 ASN A CA 1
ATOM 1659 C C . ASN E 3 81 ? -7.67480 -10.91240 -1.14917 1.000 33.49731 82 ASN A C 1
ATOM 1660 O O . ASN E 3 81 ? -8.57843 -11.43102 -1.81608 1.000 32.53082 82 ASN A O 1
ATOM 1665 N N . LYS E 3 82 ? -7.62344 -10.99510 0.17275 1.000 31.93731 83 LYS A N 1
ATOM 1666 C CA . LYS E 3 82 ? -8.58924 -11.78996 0.89745 1.000 32.27385 83 LYS A CA 1
ATOM 1667 C C . LYS E 3 82 ? -9.84015 -10.98023 1.17814 1.000 33.38174 83 LYS A C 1
ATOM 1668 O O . LYS E 3 82 ? -10.91287 -11.56206 1.31958 1.000 35.21742 83 LYS A O 1
ATOM 1674 N N . SER E 3 83 ? -9.74402 -9.64767 1.25832 1.000 32.64021 84 SER A N 1
ATOM 1675 C CA . SER E 3 83 ? -10.88954 -8.87581 1.72745 1.000 33.56515 84 SER A CA 1
ATOM 1676 C C . SER E 3 83 ? -11.80788 -8.53884 0.56520 1.000 35.94533 84 SER A C 1
ATOM 1677 O O . SER E 3 83 ? -11.36845 -8.17854 -0.54150 1.000 29.07476 84 SER A O 1
ATOM 1680 N N . THR E 3 84 ? -13.08638 -8.58887 0.85718 1.000 32.51202 85 THR A N 1
ATOM 1681 C CA . THR E 3 84 ? -14.10882 -8.21397 -0.09740 1.000 34.30697 85 THR A CA 1
ATOM 1682 C C . THR E 3 84 ? -14.22579 -6.70541 -0.24501 1.000 34.39552 85 THR A C 1
ATOM 1683 O O . THR E 3 84 ? -14.97503 -6.23582 -1.10520 1.000 36.21706 85 THR A O 1
ATOM 1687 N N . ASP E 3 85 ? -13.46875 -5.93559 0.53858 1.000 35.33490 86 ASP A N 1
ATOM 1688 C CA . ASP E 3 85 ? -13.42590 -4.48840 0.36744 1.000 35.00598 86 ASP A CA 1
ATOM 1689 C C . ASP E 3 85 ? -12.54430 -4.03705 -0.78913 1.000 31.81593 86 ASP A C 1
ATOM 1690 O O . ASP E 3 85 ? -12.57120 -2.85852 -1.14621 1.000 30.79620 86 ASP A O 1
ATOM 1695 N N . PHE E 3 86 ? -11.78158 -4.92554 -1.40133 1.000 31.14304 87 PHE A N 1
ATOM 1696 C CA . PHE E 3 86 ? -10.88479 -4.52234 -2.47516 1.000 29.26019 87 PHE A CA 1
ATOM 1697 C C . PHE E 3 86 ? -11.01932 -5.48573 -3.63615 1.000 30.70622 87 PHE A C 1
ATOM 1698 O O . PHE E 3 86 ? -11.49729 -6.61458 -3.48164 1.000 34.34753 87 PHE A O 1
ATOM 1706 N N . GLN E 3 87 ? -10.60130 -5.01881 -4.81115 1.000 31.43734 88 GLN A N 1
ATOM 1707 C CA . GLN E 3 87 ? -10.47979 -5.88782 -5.98016 1.000 31.07154 88 GLN A CA 1
ATOM 1708 C C . GLN E 3 87 ? -9.30608 -5.41856 -6.81901 1.000 29.07477 88 GLN A C 1
ATOM 1709 O O . GLN E 3 87 ? -9.20988 -4.23998 -7.16924 1.000 30.10794 88 GLN A O 1
ATOM 1715 N N . GLU E 3 88 ? -8.38679 -6.33138 -7.08033 1.000 31.83409 89 GLU A N 1
ATOM 1716 C CA . GLU E 3 88 ? -7.24237 -6.01750 -7.91513 1.000 29.69938 89 GLU A CA 1
ATOM 1717 C C . GLU E 3 88 ? -7.70659 -5.85046 -9.35642 1.000 31.63791 89 GLU A C 1
ATOM 1718 O O . GLU E 3 88 ? -8.47322 -6.65929 -9.86794 1.000 30.68108 89 GLU A O 1
ATOM 1724 N N . VAL E 3 89 ? -7.27099 -4.78686 -10.00235 1.000 29.41942 90 VAL A N 1
ATOM 1725 C CA . VAL E 3 89 ? -7.56422 -4.63367 -11.41504 1.000 31.38761 90 VAL A CA 1
ATOM 1726 C C . VAL E 3 89 ? -6.26762 -4.81300 -12.17961 1.000 36.50934 90 VAL A C 1
ATOM 1727 O O . VAL E 3 89 ? -5.58317 -3.84330 -12.51956 1.000 34.94264 90 VAL A O 1
ATOM 1731 N N . SER E 3 90 ? -5.90226 -6.06898 -12.42746 1.000 38.19305 91 SER A N 1
ATOM 1732 C CA . SER E 3 90 ? -4.62178 -6.33417 -13.05990 1.000 42.93736 91 SER A CA 1
ATOM 1733 C C . SER E 3 90 ? -4.52519 -5.68902 -14.44463 1.000 42.11330 91 SER A C 1
ATOM 1734 O O . SER E 3 90 ? -3.41510 -5.42908 -14.91876 1.000 46.27273 91 SER A O 1
ATOM 1737 N N . GLU E 3 91 ? -5.66160 -5.36738 -15.06682 1.000 37.07885 92 GLU A N 1
ATOM 1738 C CA . GLU E 3 91 ? -5.65350 -4.78464 -16.40613 1.000 47.14643 92 GLU A CA 1
ATOM 1739 C C . GLU E 3 91 ? -4.90655 -3.45459 -16.44305 1.000 46.99821 92 GLU A C 1
ATOM 1740 O O . GLU E 3 91 ? -4.15797 -3.18550 -17.38834 1.000 44.10083 92 GLU A O 1
ATOM 1746 N N . ARG E 3 92 ? -5.08883 -2.60382 -15.43324 1.000 43.45670 93 ARG A N 1
ATOM 1747 C CA . ARG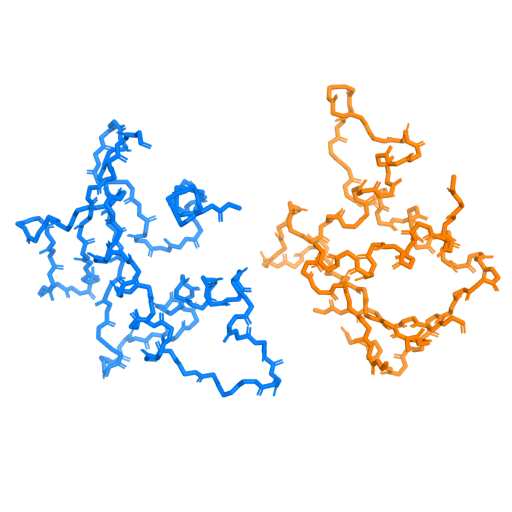 E 3 92 ? -4.36516 -1.34014 -15.39834 1.000 43.36764 93 ARG A CA 1
ATOM 1748 C C . ARG E 3 92 ? -3.22526 -1.32630 -14.39863 1.000 43.39916 93 ARG A C 1
ATOM 1749 O O . ARG E 3 92 ? -2.61108 -0.27489 -14.18606 1.000 38.30815 93 ARG A O 1
ATOM 1757 N N . SER E 3 93 ? -2.90682 -2.46699 -13.80607 1.000 39.14074 94 SER A N 1
ATOM 1758 C CA . SER E 3 93 ? -1.70017 -2.58601 -13.00349 1.000 42.28792 94 SER A CA 1
ATOM 1759 C C . SER E 3 93 ? -0.51504 -2.72859 -13.94695 1.000 48.58564 94 SER A C 1
ATOM 1760 O O . SER E 3 93 ? -0.44088 -3.69796 -14.70763 1.000 52.08452 94 SER A O 1
ATOM 1763 N N . GLN E 3 94 ? 0.42437 -1.77214 -13.87586 1.000 50.38422 95 GLN A N 1
ATOM 1764 C CA . GLN E 3 94 ? 1.60209 -1.69289 -14.74879 1.000 49.72002 95 GLN A CA 1
ATOM 1765 C C . GLN E 3 94 ? 2.86622 -2.11712 -14.00000 1.000 47.43586 95 GLN A C 1
ATOM 1766 O O . GLN E 3 94 ? 3.47398 -1.31305 -13.28438 1.000 45.25677 95 GLN A O 1
ATOM 1772 N N . LEU E 3 95 ? 3.28198 -3.37462 -14.19110 1.000 47.06957 96 LEU A N 1
ATOM 1773 C CA . LEU E 3 95 ? 4.40882 -3.96933 -13.46662 1.000 46.28489 96 LEU A CA 1
ATOM 1774 C C . LEU E 3 95 ? 5.71869 -3.99210 -14.25505 1.000 51.56145 96 LEU A C 1
ATOM 1775 O O . LEU E 3 95 ? 6.72159 -4.50048 -13.74513 1.000 51.04018 96 LEU A O 1
ATOM 1780 N N . ASP E 3 96 ? 5.74685 -3.46356 -15.47576 1.000 49.32416 97 ASP A N 1
ATOM 1781 C CA . ASP E 3 96 ? 6.93208 -3.54190 -16.31367 1.000 52.95312 97 ASP A CA 1
ATOM 1782 C C . ASP E 3 96 ? 7.70413 -2.23116 -16.38417 1.000 55.82878 97 ASP A C 1
ATOM 1783 O O . ASP E 3 96 ? 8.67221 -2.13136 -17.14434 1.000 56.20885 97 ASP A O 1
ATOM 1788 N N . ILE E 3 97 ? 7.31420 -1.23198 -15.60224 1.000 54.44157 98 ILE A N 1
ATOM 1789 C CA . ILE E 3 97 ? 7.88120 0.10278 -15.74221 1.000 52.42395 98 ILE A CA 1
ATOM 1790 C C . ILE E 3 97 ? 8.93512 0.33577 -14.66674 1.000 52.46047 98 ILE A C 1
ATOM 1791 O O . ILE E 3 97 ? 9.29961 -0.58320 -13.92265 1.000 50.49115 98 ILE A O 1
ATOM 1796 N N . SER E 3 98 ? 9.43191 1.57051 -14.57417 1.000 55.05652 99 SER A N 1
ATOM 1797 C CA . SER E 3 98 ? 10.48631 1.87137 -13.61070 1.000 49.90250 99 SER A CA 1
ATOM 1798 C C . SER E 3 98 ? 9.94960 2.03171 -12.19349 1.000 50.97394 99 SER A C 1
ATOM 1799 O O . SER E 3 98 ? 10.61397 1.62951 -11.22987 1.000 52.85474 99 SER A O 1
ATOM 1802 N N . GLU E 3 99 ? 8.77915 2.65352 -12.03880 1.000 50.38595 100 GLU A N 1
ATOM 1803 C CA . GLU E 3 99 ? 8.06711 2.71080 -10.76286 1.000 49.47234 100 GLU A CA 1
ATOM 1804 C C . GLU E 3 99 ? 6.80729 1.86594 -10.87451 1.000 48.09099 100 GLU A C 1
ATOM 1805 O O . GLU E 3 99 ? 5.69562 2.40079 -11.00355 1.000 43.92167 100 GLU A O 1
ATOM 1811 N N . PRO E 3 100 ? 6.94682 0.54557 -10.85072 1.000 43.83162 101 PRO A N 1
ATOM 1812 C CA . PRO E 3 100 ? 5.80117 -0.31304 -11.10456 1.000 42.11829 101 PRO A CA 1
ATOM 1813 C C . PRO E 3 100 ? 4.82661 -0.23962 -9.94652 1.000 37.95114 101 PRO A C 1
ATOM 1814 O O . PRO E 3 100 ? 5.19014 0.03587 -8.79901 1.000 36.78291 101 PRO A O 1
ATOM 1818 N N . TYR E 3 101 ? 3.56542 -0.46414 -10.26940 1.000 34.47379 102 TYR A N 1
ATOM 1819 C CA . TYR E 3 101 ? 2.52433 -0.35906 -9.27392 1.000 30.80021 102 TYR A CA 1
ATOM 1820 C C . TYR E 3 101 ? 1.41141 -1.29589 -9.68792 1.000 36.01340 102 TYR A C 1
ATOM 1821 O O . TYR E 3 101 ? 1.25457 -1.62397 -10.86585 1.000 37.10602 102 TYR A O 1
ATOM 1830 N N . LYS E 3 102 ? 0.64440 -1.71507 -8.69952 1.000 32.36108 103 LYS A N 1
ATOM 1831 C CA . LYS E 3 102 ? -0.57911 -2.46789 -8.88775 1.000 29.24389 103 LYS A CA 1
ATOM 1832 C C . LYS E 3 102 ? -1.73722 -1.49778 -8.72577 1.000 28.30458 103 LYS A C 1
ATOM 1833 O O . LYS E 3 102 ? -1.62162 -0.50351 -8.01176 1.000 26.10413 103 LYS A O 1
ATOM 1839 N N . VAL E 3 103 ? -2.86434 -1.80025 -9.35738 1.000 27.98557 104 VAL A N 1
ATOM 1840 C CA . VAL E 3 103 ? -4.07880 -1.01489 -9.17777 1.000 27.58090 104 VAL A CA 1
ATOM 1841 C C . VAL E 3 103 ? -5.10590 -1.88468 -8.47087 1.000 26.75966 104 VAL A C 1
ATOM 1842 O O . VAL E 3 103 ? -5.23298 -3.07362 -8.77379 1.000 26.74493 104 VAL A O 1
ATOM 1846 N N . TYR E 3 104 ? -5.82860 -1.29160 -7.51947 1.000 25.69176 105 TYR A N 1
ATOM 1847 C CA . TYR E 3 104 ? -6.91517 -1.95178 -6.80473 1.000 24.23404 105 TYR A CA 1
ATOM 1848 C C . TYR E 3 104 ? -8.15628 -1.06638 -6.86011 1.000 27.70239 105 TYR A C 1
ATOM 1849 O O . TYR E 3 104 ? -8.04321 0.16369 -6.82106 1.000 26.59092 105 TYR A O 1
ATOM 1858 N N . ARG E 3 105 ? -9.33324 -1.69191 -6.94445 1.000 25.19453 106 ARG A N 1
ATOM 1859 C CA . ARG E 3 105 ? -10.61514 -1.02416 -6.72494 1.000 29.69874 106 ARG A CA 1
ATOM 1860 C C . ARG E 3 105 ? -11.05483 -1.18422 -5.27829 1.000 26.70507 106 ARG A C 1
ATOM 1861 O O . ARG E 3 105 ? -10.90574 -2.25165 -4.68403 1.000 26.58966 106 ARG A O 1
ATOM 1869 N N . ILE E 3 106 ? -11.61852 -0.12365 -4.72197 1.000 28.25159 107 ILE A N 1
ATOM 1870 C CA . ILE E 3 106 ? -12.15706 -0.15564 -3.37404 1.000 26.27292 107 ILE A CA 1
ATOM 1871 C C . ILE E 3 106 ? -13.66145 -0.32264 -3.48008 1.000 34.80429 107 ILE A C 1
ATOM 1872 O O . ILE E 3 106 ? -14.34675 0.51687 -4.06373 1.000 34.89641 107 ILE A O 1
ATOM 1877 N N . LEU E 3 107 ? -14.17590 -1.39004 -2.90662 1.000 33.61505 108 LEU A N 1
ATOM 1878 C CA . LEU E 3 107 ? -15.59421 -1.63884 -2.96366 1.000 37.56663 108 LEU A CA 1
ATOM 1879 C C . LEU E 3 107 ? -16.27085 -0.94197 -1.79564 1.000 45.02184 108 LEU A C 1
ATOM 1880 O O . LEU E 3 107 ? -15.82118 -1.04299 -0.64723 1.000 44.93882 108 LEU A O 1
ATOM 1885 N N . GLU E 3 108 ? -17.32149 -0.19405 -2.10583 1.000 45.74536 109 GLU A N 1
ATOM 1886 C CA . GLU E 3 108 ? -18.03426 0.60563 -1.12768 1.000 49.43102 109 GLU A CA 1
ATOM 1887 C C . GLU E 3 108 ? -19.13035 -0.23447 -0.49591 1.000 49.66753 109 GLU A C 1
ATOM 1888 O O . GLU E 3 108 ? -19.83515 -0.95873 -1.20333 1.000 43.79957 109 GLU A O 1
ATOM 1894 N N . ASP E 3 109 ? -19.21541 -0.15758 0.84208 1.000 49.92574 110 ASP A N 1
ATOM 1895 C CA . ASP E 3 109 ? -20.16254 -0.85727 1.74441 1.000 47.61123 110 ASP A CA 1
ATOM 1896 C C . ASP E 3 109 ? -19.47896 -2.03570 2.44765 1.000 49.04715 110 ASP A C 1
ATOM 1897 O O . ASP E 3 109 ? -19.05492 -1.92494 3.60279 1.000 44.93049 110 ASP A O 1
ATOM 1902 N N . MET F 3 1 ? -10.57753 13.31757 37.37011 1.000 38.23053 2 MET B N 1
ATOM 1903 C CA . MET F 3 1 ? -9.38346 12.47040 37.42576 1.000 47.14774 2 MET B CA 1
ATOM 1904 C C . MET F 3 1 ? -8.09987 13.29429 37.29267 1.000 41.81406 2 MET B C 1
ATOM 1905 O O . MET F 3 1 ? -7.97032 14.11936 36.40320 1.000 41.58289 2 MET B O 1
ATOM 1910 N N . ARG F 3 2 ? -7.16717 13.08520 38.20936 1.000 41.88483 3 ARG B N 1
ATOM 1911 C CA . ARG F 3 2 ? -5.93174 13.84855 38.22789 1.000 39.41997 3 ARG B CA 1
ATOM 1912 C C . ARG F 3 2 ? -4.89208 13.22580 37.29994 1.000 38.26640 3 ARG B C 1
ATOM 1913 O O . ARG F 3 2 ? -5.05210 12.10975 36.79388 1.000 39.06619 3 ARG B O 1
ATOM 1921 N N . LEU F 3 3 ? -3.79390 13.96206 37.10067 1.000 37.14327 4 LEU B N 1
ATOM 1922 C CA . LEU F 3 3 ? -2.81627 13.58864 36.07613 1.000 36.31448 4 LEU B CA 1
ATOM 1923 C C . LEU F 3 3 ? -2.26948 12.17222 36.26664 1.000 36.87782 4 LEU B C 1
ATOM 1924 O O . LEU F 3 3 ? -2.26769 11.37382 35.32387 1.000 34.67796 4 LEU B O 1
ATOM 1929 N N . ARG F 3 4 ? -1.77611 11.83972 37.46504 1.000 38.17458 5 ARG B N 1
ATOM 1930 C CA . ARG F 3 4 ? -1.11738 10.53715 37.61446 1.000 40.83543 5 ARG B CA 1
ATOM 1931 C C . ARG F 3 4 ? -2.06000 9.41023 37.24604 1.000 40.33372 5 ARG B C 1
ATOM 1932 O O . ARG F 3 4 ? -1.64399 8.40371 36.65896 1.000 39.95022 5 ARG B O 1
ATOM 1940 N N . GLU F 3 5 ? -3.34226 9.61932 37.50919 1.000 45.28873 6 GLU B N 1
ATOM 1941 C CA . GLU F 3 5 ? -4.36929 8.61550 37.32066 1.000 46.07471 6 GLU B CA 1
ATOM 1942 C C . GLU F 3 5 ? -4.69829 8.52692 35.84360 1.000 38.51603 6 GLU B C 1
ATOM 1943 O O . GLU F 3 5 ? -4.73049 7.43668 35.26597 1.000 35.65876 6 GLU B O 1
ATOM 1949 N N . TRP F 3 6 ? -4.83236 9.70383 35.22255 1.000 39.07523 7 TRP B N 1
ATOM 1950 C CA . TRP F 3 6 ? -5.09611 9.83190 33.79364 1.000 38.45548 7 TRP B CA 1
ATOM 1951 C C . TRP F 3 6 ? -3.95487 9.30785 32.95137 1.000 37.64821 7 TRP B C 1
ATOM 1952 O O . TRP F 3 6 ? -4.18172 8.71022 31.89433 1.000 36.78857 7 TRP B O 1
ATOM 1963 N N . LEU F 3 7 ? -2.72189 9.59344 33.36276 1.000 38.38028 8 LEU B N 1
ATOM 1964 C CA . LEU F 3 7 ? -1.56412 9.17948 32.57950 1.000 34.86358 8 LEU B CA 1
ATOM 1965 C C . LEU F 3 7 ? -1.42212 7.66418 32.59614 1.000 36.62671 8 LEU B C 1
ATOM 1966 O O . LEU F 3 7 ? -1.29074 7.03849 31.54186 1.000 39.34447 8 LEU B O 1
ATOM 1971 N N . ILE F 3 8 ? -1.46885 7.05221 33.78338 1.000 40.45395 9 ILE B N 1
ATOM 1972 C CA . ILE F 3 8 ? -1.36599 5.59238 33.86499 1.000 45.88593 9 ILE B CA 1
ATOM 1973 C C . ILE F 3 8 ? -2.40556 4.93651 32.96050 1.000 45.20152 9 ILE B C 1
ATOM 1974 O O . ILE F 3 8 ? -2.10124 4.01329 32.19364 1.000 47.38571 9 ILE B O 1
ATOM 1979 N N . ALA F 3 9 ? -3.63830 5.44634 33.00563 1.000 41.84425 10 ALA B N 1
ATOM 1980 C CA . ALA F 3 9 ? -4.69788 4.96282 32.12519 1.000 45.94581 10 ALA B CA 1
ATOM 1981 C C . ALA F 3 9 ? -4.27542 5.01347 30.65922 1.000 48.05743 10 ALA B C 1
ATOM 1982 O O . ALA F 3 9 ? -4.42315 4.02656 29.92563 1.000 49.24351 10 ALA B O 1
ATOM 1984 N N . GLN F 3 10 ? -3.72028 6.15243 30.21960 1.000 45.38638 11 GLN B N 1
ATOM 1985 C CA . GLN F 3 10 ? -3.28881 6.28252 28.82504 1.000 45.29728 11 GLN B CA 1
ATOM 1986 C C . GLN F 3 10 ? -2.21733 5.25669 28.45460 1.000 45.30982 11 GLN B C 1
ATOM 1987 O O . GLN F 3 10 ? -2.20758 4.76083 27.32227 1.000 46.32086 11 GLN B O 1
ATOM 1993 N N . ILE F 3 11 ? -1.28831 4.93394 29.36900 1.000 46.96847 12 ILE B N 1
ATOM 1994 C CA . ILE F 3 11 ? -0.32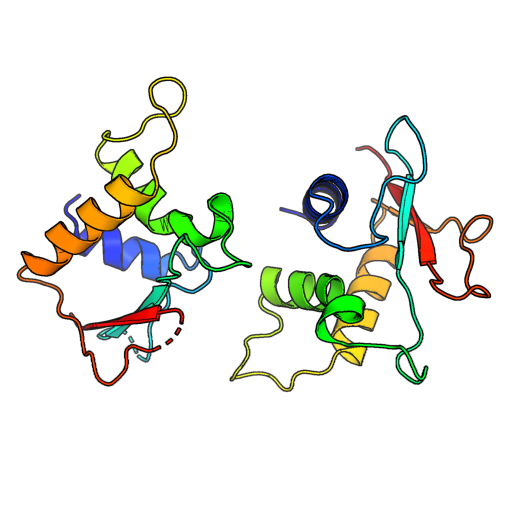880 3.86430 29.06176 1.000 47.75780 12 ILE B CA 1
ATOM 1995 C C . ILE F 3 11 ? -1.04036 2.52059 28.95511 1.000 48.21135 12 ILE B C 1
ATOM 1996 O O . ILE F 3 11 ? -0.87911 1.79304 27.97129 1.000 45.88669 12 ILE B O 1
ATOM 2001 N N . ASP F 3 12 ? -1.83599 2.17418 29.97192 1.000 52.75018 13 ASP B N 1
ATOM 2002 C CA . ASP F 3 12 ? -2.66173 0.96758 29.91816 1.000 54.41946 13 ASP B CA 1
ATOM 2003 C C . ASP F 3 12 ? -3.45855 0.86764 28.62218 1.000 55.73542 13 ASP B C 1
ATOM 2004 O O . ASP F 3 12 ? -3.52963 -0.20227 28.00445 1.000 58.42403 13 ASP B O 1
ATOM 2009 N N . SER F 3 13 ? -4.06007 1.97661 28.18831 1.000 55.01343 14 SER B N 1
ATOM 2010 C CA . SER F 3 13 ? -4.92473 1.93094 27.01514 1.000 51.88821 14 SER B CA 1
ATOM 2011 C C . SER F 3 13 ? -4.20250 1.39240 25.78684 1.000 54.48766 14 SER B C 1
ATOM 2012 O O . SER F 3 13 ? -4.83258 0.79216 24.91013 1.000 60.72250 14 SER B O 1
ATOM 2015 N N . ALA F 3 14 ? -2.89481 1.62027 25.68635 1.000 55.17859 15 ALA B N 1
ATOM 2016 C CA . ALA F 3 14 ? -2.07667 1.27174 24.52458 1.000 52.55114 15 ALA B CA 1
ATOM 2017 C C . ALA F 3 14 ? -2.53363 1.96522 23.24368 1.000 52.07969 15 ALA B C 1
ATOM 2018 O O . ALA F 3 14 ? -1.99941 1.68292 22.16256 1.000 54.32383 15 ALA B O 1
ATOM 2020 N N . GLU F 3 15 ? -3.49308 2.88238 23.33354 1.000 53.33970 16 GLU B N 1
ATOM 2021 C CA . GLU F 3 15 ? -3.99435 3.57586 22.15885 1.000 48.84911 16 GLU B CA 1
ATOM 2022 C C . GLU F 3 15 ? -3.04004 4.63334 21.61873 1.000 51.00176 16 GLU B C 1
ATOM 2023 O O . GLU F 3 15 ? -3.26363 5.13628 20.51026 1.000 47.29931 16 GLU B O 1
ATOM 2029 N N . TYR F 3 16 ? -1.98356 4.98051 22.34675 1.000 47.84362 17 TYR B N 1
ATOM 2030 C CA . TYR F 3 16 ? -1.01419 5.93856 21.82173 1.000 47.62160 17 TYR B CA 1
ATOM 2031 C C . TYR F 3 16 ? 0.24425 5.22764 21.35872 1.000 48.66308 17 TYR B C 1
ATOM 2032 O O . TYR F 3 16 ? 1.00784 4.72214 22.19683 1.000 46.89826 17 TYR B O 1
ATOM 2041 N N . PRO F 3 17 ? 0.49159 5.14598 20.05037 1.000 47.97947 18 PRO B N 1
ATOM 2042 C CA . PRO F 3 17 ? 1.74544 4.55921 19.57589 1.000 53.17714 18 PRO B CA 1
ATOM 2043 C C . PRO F 3 17 ? 2.94597 5.24282 20.20688 1.000 49.60936 18 PRO B C 1
ATOM 2044 O O . PRO F 3 17 ? 3.16233 6.45486 20.05835 1.000 45.86744 18 PRO B O 1
ATOM 2048 N N . GLY F 3 18 ? 3.71960 4.45437 20.93736 1.000 46.55214 19 GLY B N 1
ATOM 2049 C CA . GLY F 3 18 ? 4.93342 4.92840 21.55880 1.000 47.91064 19 GLY B CA 1
ATOM 2050 C C . GLY F 3 18 ? 4.82123 5.18554 23.04137 1.000 43.95976 19 GLY B C 1
ATOM 2051 O O . GLY F 3 18 ? 5.85834 5.30394 23.70769 1.000 48.32566 19 GLY B O 1
ATOM 2052 N N . LEU F 3 19 ? 3.60561 5.26281 23.58044 1.000 41.86354 20 LEU B N 1
ATOM 2053 C CA . LEU F 3 19 ? 3.39308 5.39998 25.01968 1.000 42.83320 20 LEU B CA 1
ATOM 2054 C C . LEU F 3 19 ? 3.19589 4.02550 25.65211 1.000 47.39871 20 LEU B C 1
ATOM 2055 O O . LEU F 3 19 ? 2.09116 3.47909 25.64944 1.000 47.17141 20 LEU B O 1
ATOM 2060 N N . SER F 3 20 ? 4.26799 3.48252 26.23641 1.000 46.91291 21 SER B N 1
ATOM 2061 C CA . SER F 3 20 ? 4.23642 2.11421 26.73112 1.000 48.12655 21 SER B CA 1
ATOM 2062 C C . SER F 3 20 ? 5.06897 1.96509 27.99881 1.000 45.39789 21 SER B C 1
ATOM 2063 O O . SER F 3 20 ? 5.97407 2.75531 28.27804 1.000 46.00634 21 SER B O 1
ATOM 2066 N N . TRP F 3 21 ? 4.74057 0.92137 28.76135 1.000 44.84502 22 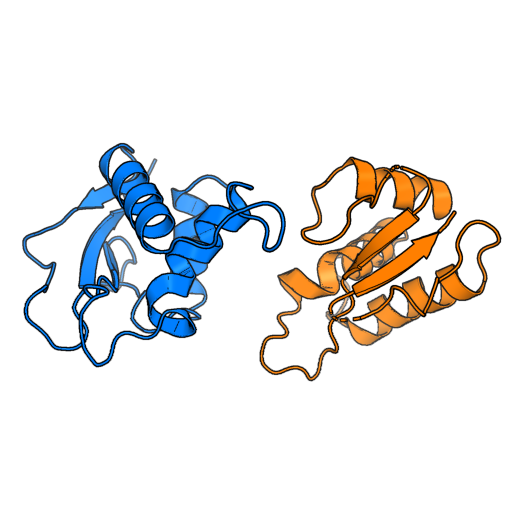TRP B N 1
ATOM 2067 C CA . TRP F 3 21 ? 5.54898 0.50507 29.89520 1.000 45.77174 22 TRP B CA 1
ATOM 2068 C C . TRP F 3 21 ? 6.86291 -0.13210 29.44565 1.000 45.72058 22 TRP B C 1
ATOM 2069 O O . TRP F 3 21 ? 6.95779 -0.74464 28.37870 1.000 42.38758 22 TRP B O 1
ATOM 2080 N N . GLU F 3 22 ? 7.89022 0.00827 30.27869 1.000 45.54547 23 GLU B N 1
ATOM 2081 C CA . GLU F 3 22 ? 9.13590 -0.70986 30.05833 1.000 47.36452 23 GLU B CA 1
ATOM 2082 C C . GLU F 3 22 ? 9.36813 -1.82404 31.06553 1.000 46.34135 23 GLU B C 1
ATOM 2083 O O . GLU F 3 22 ? 10.47782 -2.35453 31.12578 1.000 53.42790 23 GLU B O 1
ATOM 2089 N N . ASN F 3 23 ? 8.34991 -2.20132 31.83331 1.000 51.43677 24 ASN B N 1
ATOM 2090 C CA . ASN F 3 23 ? 8.44044 -3.29724 32.78927 1.000 52.90126 24 ASN B CA 1
ATOM 2091 C C . ASN F 3 23 ? 7.10032 -3.60738 33.47021 1.000 56.18570 24 ASN B C 1
ATOM 2092 O O . ASN F 3 23 ? 6.87360 -4.72762 33.95459 1.000 60.19877 24 ASN B O 1
ATOM 2097 N N . LYS F 3 26 ? 5.38090 -2.17944 35.87015 1.000 52.15843 27 LYS B N 1
ATOM 2098 C CA . LYS F 3 26 ? 4.84379 -0.90602 35.37841 1.000 47.83421 27 LYS B CA 1
ATOM 2099 C C . LYS F 3 26 ? 5.23048 0.24754 36.30237 1.000 49.96563 27 LYS B C 1
ATOM 2100 O O . LYS F 3 26 ? 4.38607 0.92092 36.89741 1.000 52.40156 27 LYS B O 1
ATOM 2106 N N . SER F 3 27 ? 6.52799 0.46684 36.42972 1.000 48.95352 28 SER B N 1
ATOM 2107 C CA . SER F 3 27 ? 7.04793 1.54461 37.24188 1.000 45.57669 28 SER B CA 1
ATOM 2108 C C . SER F 3 27 ? 7.77268 2.56910 36.39836 1.000 44.53136 28 SER B C 1
ATOM 2109 O O . SER F 3 27 ? 8.32338 3.53181 36.93930 1.000 47.60663 28 SER B O 1
ATOM 2112 N N . MET F 3 28 ? 7.75405 2.39563 35.08381 1.000 48.90039 29 MET B N 1
ATOM 2113 C CA . MET F 3 28 ? 8.54532 3.18448 34.15789 1.000 43.46225 29 MET B CA 1
ATOM 2114 C C . MET F 3 28 ? 7.94820 3.04408 32.77063 1.000 44.62843 29 MET B C 1
ATOM 2115 O O . MET F 3 28 ? 7.51086 1.95828 32.38629 1.000 46.92127 29 MET B O 1
ATOM 2120 N N . PHE F 3 29 ? 7.90335 4.15578 32.04199 1.000 40.75069 30 PHE B N 1
ATOM 2121 C CA . PHE F 3 29 ? 7.24073 4.16425 30.75749 1.000 39.49549 30 PHE B CA 1
ATOM 2122 C C . PHE F 3 29 ? 7.94431 5.13507 29.82835 1.000 38.35725 30 PHE B C 1
ATOM 2123 O O . PHE F 3 29 ? 8.74759 5.96617 30.24537 1.000 40.66555 30 PHE B O 1
ATOM 2131 N N . ARG F 3 30 ? 7.64115 4.99144 28.55572 1.000 35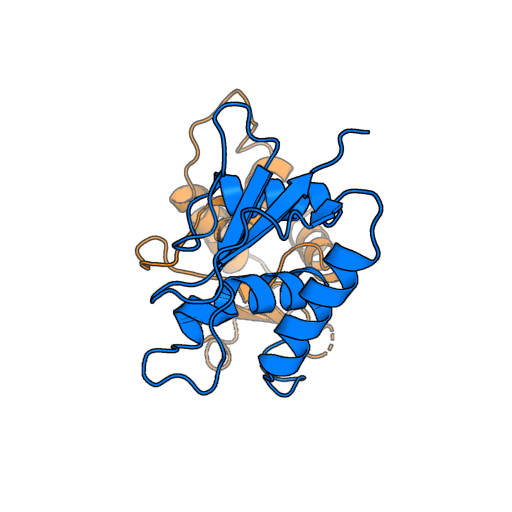.02179 31 ARG B N 1
ATOM 2132 C CA . ARG F 3 30 ? 8.14219 5.85264 27.50358 1.000 39.88320 31 ARG B CA 1
ATOM 2133 C C . ARG F 3 30 ? 7.04461 6.82153 27.12199 1.000 38.73105 31 ARG B C 1
ATOM 2134 O O . ARG F 3 30 ? 5.86853 6.44628 27.08256 1.000 39.64055 31 ARG B O 1
ATOM 2142 N N . ILE F 3 31 ? 7.40764 8.06909 26.83239 1.000 37.63738 32 ILE B N 1
ATOM 2143 C CA . ILE F 3 31 ? 6.49231 9.00848 26.22094 1.000 36.81707 32 ILE B CA 1
ATOM 2144 C C . ILE F 3 31 ? 7.11666 9.59586 24.96598 1.000 37.51363 32 ILE B C 1
ATOM 2145 O O . ILE F 3 31 ? 8.21855 10.15894 25.02245 1.000 38.44617 32 ILE B O 1
ATOM 2150 N N . PRO F 3 32 ? 6.46830 9.47330 23.80402 1.000 39.44233 33 PRO B N 1
ATOM 2151 C CA . PRO F 3 32 ? 7.06589 9.97076 22.55379 1.000 37.80573 33 PRO B CA 1
ATOM 2152 C C . PRO F 3 32 ? 7.19360 11.47890 22.56375 1.000 34.68209 33 PRO B C 1
ATOM 2153 O O . PRO F 3 32 ? 6.30901 12.19094 23.03865 1.000 33.18445 33 PRO B O 1
ATOM 2157 N N . TRP F 3 33 ? 8.31547 11.96866 22.05053 1.000 34.04992 34 TRP B N 1
ATOM 2158 C CA . TRP F 3 33 ? 8.66963 13.34577 22.33304 1.000 34.70148 34 TRP B CA 1
ATOM 2159 C C . TRP F 3 33 ? 9.35719 13.95890 21.13082 1.000 34.21673 34 TRP B C 1
ATOM 2160 O O . TRP F 3 33 ? 10.44471 14.52544 21.23202 1.000 41.00289 34 TRP B O 1
ATOM 2171 N N . LYS F 3 34 ? 8.72016 13.87663 19.96707 1.000 37.63650 35 LYS B N 1
ATOM 2172 C CA . LYS F 3 34 ? 9.38957 14.33541 18.76388 1.000 33.97741 35 LYS B CA 1
ATOM 2173 C C . LYS F 3 34 ? 9.34147 15.85326 18.68656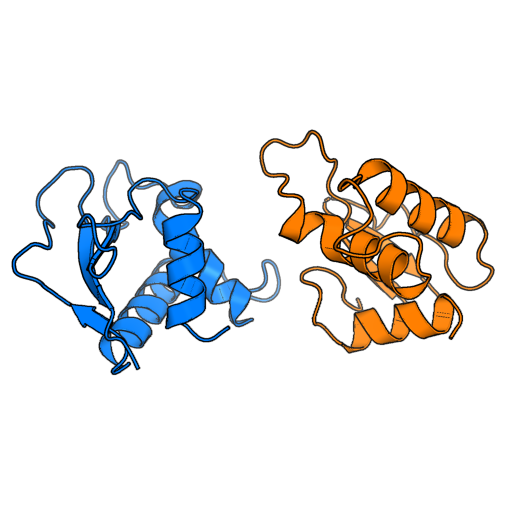 1.000 33.48642 35 LYS B C 1
ATOM 2174 O O . LYS F 3 34 ? 8.33577 16.47199 19.04304 1.000 28.63768 35 LYS B O 1
ATOM 2180 N N . HIS F 3 35 ? 10.45201 16.44840 18.25250 1.000 27.78705 36 HIS B N 1
ATOM 2181 C CA . HIS F 3 35 ? 10.56641 17.89374 18.10858 1.000 30.16633 36 HIS B CA 1
ATOM 2182 C C . HIS F 3 35 ? 9.82201 18.35272 16.86681 1.000 32.86462 36 HIS B C 1
ATOM 2183 O O . HIS F 3 35 ? 10.04534 17.82664 15.77279 1.000 34.69093 36 HIS B O 1
ATOM 2190 N N . ALA F 3 36 ? 8.95821 19.35648 17.02869 1.000 30.05332 37 ALA B N 1
ATOM 2191 C CA . ALA F 3 36 ? 8.05300 19.75040 15.95498 1.000 34.93678 37 ALA B CA 1
ATOM 2192 C C . ALA F 3 36 ? 8.76631 20.32954 14.74087 1.000 36.66577 37 ALA B C 1
ATOM 2193 O O . ALA F 3 36 ? 8.11737 20.56527 13.72307 1.000 36.51806 37 ALA B O 1
ATOM 2195 N N . ALA F 3 37 ? 10.06321 20.59303 14.80886 1.000 34.37926 38 ALA B N 1
ATOM 2196 C CA . ALA F 3 37 ? 10.75571 21.00037 13.60017 1.000 32.07719 38 ALA B CA 1
ATOM 2197 C C . ALA F 3 37 ? 11.27463 19.81523 12.79887 1.000 36.53831 38 ALA B C 1
ATOM 2198 O O . ALA F 3 37 ? 11.71986 20.00778 11.66380 1.000 38.63715 38 ALA B O 1
ATOM 2200 N N . LYS F 3 38 ? 11.24669 18.60691 13.35831 1.000 33.37584 39 LYS B N 1
ATOM 2201 C CA . LYS F 3 38 ? 11.78620 17.45818 12.64587 1.000 35.25779 39 LYS B CA 1
ATOM 2202 C C . LYS F 3 38 ? 11.02299 17.23993 11.34672 1.000 40.78754 39 LYS B C 1
ATOM 2203 O O . LYS F 3 38 ? 9.80281 17.43898 11.28177 1.000 42.23576 39 LYS B O 1
ATOM 2209 N N . GLN F 3 39 ? 11.75795 16.84834 10.29987 1.000 42.35320 40 GLN B N 1
ATOM 2210 C CA . GLN F 3 39 ? 11.17424 16.76481 8.96165 1.000 41.82707 40 GLN B CA 1
ATOM 2211 C C . GLN F 3 39 ? 10.02727 15.76138 8.92617 1.000 42.82407 40 GLN B C 1
ATOM 2212 O O . GLN F 3 39 ? 8.98512 16.01599 8.29834 1.000 40.44894 40 GLN B O 1
ATOM 2218 N N . ASP F 3 40 ? 10.17422 14.64194 9.64437 1.000 41.81547 41 ASP B N 1
ATOM 2219 C CA . ASP F 3 40 ? 9.13408 13.62841 9.71892 1.000 41.14764 41 ASP B CA 1
ATOM 2220 C C . ASP F 3 40 ? 8.14044 13.88265 10.85454 1.000 42.01483 41 ASP B C 1
ATOM 2221 O O . ASP F 3 40 ? 7.51671 12.93076 11.33683 1.000 44.15400 41 ASP B O 1
ATOM 2226 N N . TYR F 3 41 ? 7.98875 15.12870 11.30785 1.000 37.90415 42 TYR B N 1
ATOM 2227 C CA . TYR F 3 41 ? 7.04125 15.40096 12.38476 1.000 39.81871 42 TYR B CA 1
ATOM 2228 C C . TYR F 3 41 ? 5.66633 15.53377 11.76314 1.000 37.73800 42 TYR B C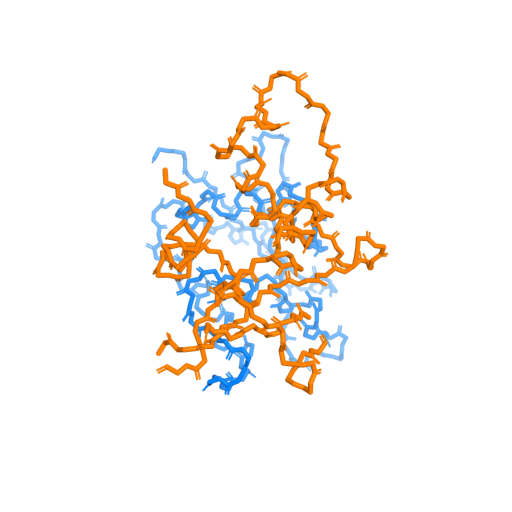 1
ATOM 2229 O O . TYR F 3 41 ? 5.49767 16.23292 10.76151 1.000 35.94091 42 TYR B O 1
ATOM 2238 N N . ARG F 3 42 ? 4.68851 14.84101 12.32648 1.000 37.25994 43 ARG B N 1
ATOM 2239 C CA . ARG F 3 42 ? 3.32622 15.00909 11.86221 1.000 38.89613 43 ARG B CA 1
ATOM 2240 C C . ARG F 3 42 ? 2.44040 15.17732 13.08231 1.000 36.29488 43 ARG B C 1
ATOM 2241 O O . ARG F 3 42 ? 2.33817 14.26420 13.90114 1.000 36.13738 43 ARG B O 1
ATOM 2249 N N . GLN F 3 43 ? 1.80659 16.35010 13.18530 1.000 36.71915 44 GLN B N 1
ATOM 2250 C CA . GLN F 3 43 ? 1.08784 16.73611 14.39572 1.000 38.25481 44 GLN B CA 1
ATOM 2251 C C . GLN F 3 43 ? 0.05161 15.70263 14.82752 1.000 41.25465 44 GLN B C 1
ATOM 2252 O O . GLN F 3 43 ? -0.09718 15.44209 16.02737 1.000 39.22830 44 GLN B O 1
ATOM 2258 N N . ASN F 3 44 ? -0.68422 15.10832 13.88013 1.000 39.03706 45 ASN B N 1
ATOM 2259 C CA . ASN F 3 44 ? -1.75816 14.19360 14.27923 1.000 40.44381 45 ASN B CA 1
ATOM 2260 C C . ASN F 3 44 ? -1.24160 12.94828 14.96845 1.000 41.73997 45 ASN B C 1
ATOM 2261 O O . ASN F 3 44 ? -1.96840 12.34475 15.76232 1.000 43.15891 45 ASN B O 1
ATOM 2266 N N . GLN F 3 45 ? -0.01793 12.53104 14.66048 1.000 38.51509 46 GLN B N 1
ATOM 2267 C CA . GLN F 3 45 ? 0.57244 11.36300 15.29307 1.000 40.38892 46 GLN B CA 1
ATOM 2268 C C . GLN F 3 45 ? 1.41373 11.74279 16.51020 1.000 41.58417 46 GLN B C 1
ATOM 2269 O O . GLN F 3 45 ? 1.28313 11.15320 17.58730 1.000 43.54752 46 GLN B O 1
ATOM 2275 N N . ASP F 3 46 ? 2.26065 12.74974 16.35593 1.000 39.73546 47 ASP B N 1
ATOM 2276 C CA . ASP F 3 46 ? 3.28314 13.04285 17.35355 1.000 39.70379 47 ASP B CA 1
ATOM 2277 C C . ASP F 3 46 ? 2.76400 13.88600 18.51948 1.000 38.77491 47 ASP B C 1
ATOM 2278 O O . ASP F 3 46 ? 3.34599 13.82873 19.60755 1.000 37.57973 47 ASP B O 1
ATOM 2283 N N . ALA F 3 47 ? 1.67345 14.63418 18.33518 1.000 38.32246 48 ALA B N 1
ATOM 2284 C CA . ALA F 3 47 ? 1.10054 15.47796 19.37999 1.000 34.42445 48 ALA B CA 1
ATOM 2285 C C . ALA F 3 47 ? -0.06850 14.81814 20.10027 1.000 37.30852 48 ALA B C 1
ATOM 2286 O O . ALA F 3 47 ? -0.73428 15.47746 20.91646 1.000 33.83922 48 ALA B O 1
ATOM 2288 N N . ALA F 3 48 ? -0.30231 13.52275 19.85989 1.000 35.06299 49 ALA B N 1
ATOM 2289 C CA . ALA F 3 48 ? -1.56618 12.91659 20.27243 1.000 35.80329 49 ALA B CA 1
ATOM 2290 C C . ALA F 3 48 ? -1.73593 12.90106 21.79354 1.000 32.50903 49 ALA B C 1
ATOM 2291 O O . ALA F 3 48 ? -2.82121 13.20183 22.29851 1.000 30.78640 49 ALA B O 1
ATOM 2293 N N . LEU F 3 49 ? -0.70753 12.52372 22.55081 1.000 30.14027 50 LEU B N 1
ATOM 2294 C CA . LEU F 3 49 ? -0.87464 12.54223 24.00662 1.000 32.15316 50 LEU B CA 1
ATOM 2295 C C . LEU F 3 49 ? -1.07197 13.96417 24.51566 1.000 29.75888 50 LEU B C 1
ATOM 2296 O O . LEU F 3 49 ? -1.94471 14.22392 25.35526 1.000 29.12768 50 LEU B O 1
ATOM 2301 N N . PHE F 3 50 ? -0.26642 14.89800 24.01756 1.000 30.98700 51 PHE B N 1
ATOM 2302 C CA . PHE F 3 50 ? -0.37699 16.28636 24.45399 1.000 30.07147 51 PHE B CA 1
ATOM 2303 C C . PHE F 3 50 ? -1.76238 16.85672 24.13787 1.000 29.98945 51 PHE B C 1
ATOM 2304 O O . PHE F 3 50 ? -2.41009 17.44558 25.01577 1.000 28.13362 51 PHE B O 1
ATOM 2312 N N . LYS F 3 51 ? -2.21701 16.72180 22.87345 1.000 30.01895 52 LYS B N 1
ATOM 2313 C CA . LYS F 3 51 ? -3.64349 16.76523 22.53739 1.000 34.29945 52 LYS B CA 1
ATOM 2314 C C . LYS F 3 51 ? -4.55481 16.31131 23.66084 1.000 28.82600 52 LYS B C 1
ATOM 2315 O O . LYS F 3 51 ? -5.31472 17.08987 24.22702 1.000 30.86511 52 LYS B O 1
ATOM 2321 N N . ALA F 3 52 ? -4.49894 15.01618 23.93825 1.000 31.21626 53 ALA B N 1
ATOM 2322 C CA . ALA F 3 52 ? -5.48886 14.38202 24.78900 1.000 30.95139 53 ALA B CA 1
ATOM 2323 C C . ALA F 3 52 ? -5.54008 15.03214 26.16221 1.000 34.13739 53 ALA B C 1
ATOM 2324 O O . ALA F 3 52 ? -6.63048 15.28574 26.69818 1.000 29.24776 53 ALA B O 1
ATOM 2326 N N . TRP F 3 53 ? -4.37144 15.33234 26.74497 1.000 28.64113 54 TRP B N 1
ATOM 2327 C CA . TRP F 3 53 ? -4.36936 16.01192 28.03334 1.000 28.43413 54 TRP B CA 1
ATOM 2328 C C . TRP F 3 53 ? -4.98030 17.39567 27.92003 1.000 32.23059 54 TRP B C 1
ATOM 2329 O O . TRP F 3 53 ? -5.70656 17.83886 28.82747 1.000 29.62831 54 TRP B O 1
ATOM 2340 N N . ALA F 3 54 ? -4.70300 18.09160 26.80768 1.000 28.67251 55 ALA B N 1
ATOM 2341 C CA . ALA F 3 54 ? -5.30186 19.40612 26.59906 1.000 32.00015 55 ALA B CA 1
ATOM 2342 C C . ALA F 3 54 ? -6.82041 19.30256 26.48372 1.000 33.27022 55 ALA B C 1
ATOM 2343 O O . ALA F 3 54 ? -7.55111 20.12508 27.04980 1.000 31.47081 55 ALA B O 1
ATOM 2345 N N . MET F 3 55 ? -7.31047 18.29562 25.76297 1.000 35.13986 56 MET B N 1
ATOM 2346 C CA . MET F 3 55 ? -8.75860 18.08931 25.65491 1.000 34.25706 56 MET B CA 1
ATOM 2347 C C . MET F 3 55 ? -9.34093 17.71322 26.99722 1.000 37.63362 56 MET B C 1
ATOM 2348 O O . MET F 3 55 ? -10.31664 18.32117 27.45548 1.000 38.08004 56 MET B O 1
ATOM 2353 N N . TYR F 3 56 ? -8.71463 16.73438 27.66073 1.000 37.08113 57 TYR B N 1
ATOM 2354 C CA . TYR F 3 56 ? -9.24988 16.19134 28.89823 1.000 37.74040 57 TYR B CA 1
ATOM 2355 C C . TYR F 3 56 ? -9.51993 17.27012 29.93225 1.000 38.31131 57 TYR B C 1
ATOM 2356 O O . TYR F 3 56 ? -10.48960 17.18555 30.68907 1.000 41.48457 57 TYR B O 1
ATOM 2365 N N . LYS F 3 57 ? -8.67825 18.28706 29.99673 1.000 36.98620 58 LYS B N 1
ATOM 2366 C CA . LYS F 3 57 ? -8.93461 19.36949 30.92530 1.000 37.67830 58 LYS B CA 1
ATOM 2367 C C . LYS F 3 57 ? -9.48595 20.59118 30.24568 1.000 34.41349 58 LYS B C 1
ATOM 2368 O O . LYS F 3 57 ? -9.39689 21.68497 30.80277 1.000 33.63127 58 LYS B O 1
ATOM 2374 N N . GLY F 3 58 ? -10.06039 20.42408 29.06185 1.000 34.75256 59 GLY B N 1
ATOM 2375 C CA . GLY F 3 58 ? -10.76852 21.51175 28.42048 1.000 33.90153 59 GLY B CA 1
ATOM 2376 C C . GLY F 3 58 ? -9.93962 22.72947 28.09727 1.000 36.41098 59 GLY B C 1
ATOM 2377 O O . GLY F 3 58 ? -10.47229 23.84044 28.09802 1.000 35.32412 59 GLY B O 1
ATOM 2378 N N . LYS F 3 59 ? -8.64479 22.55984 27.82139 1.000 39.17896 60 LYS B N 1
ATOM 2379 C CA . LYS F 3 59 ? -7.86205 23.63446 27.22646 1.000 35.92839 60 LYS B CA 1
ATOM 2380 C C . LYS F 3 59 ? -7.85404 23.58732 25.70756 1.000 36.43443 60 LYS B C 1
ATOM 2381 O O . LYS F 3 59 ? -7.48092 24.57461 25.06976 1.000 43.39364 60 LYS B O 1
ATOM 2387 N N . PHE F 3 60 ? -8.23807 22.47023 25.11034 1.000 35.50568 61 PHE B N 1
ATOM 2388 C CA . PHE F 3 60 ? -8.45624 22.39302 23.67763 1.000 39.53135 61 PHE B CA 1
ATOM 2389 C C . PHE F 3 60 ? -9.75527 21.65639 23.41973 1.000 41.32473 61 PHE B C 1
ATOM 2390 O O . PHE F 3 60 ? -9.94323 20.52986 23.89382 1.000 42.05787 61 PHE B O 1
ATOM 2398 N N . GLN F 3 61 ? -10.62585 22.28401 22.63946 1.000 41.13014 62 GLN B N 1
ATOM 2399 C CA . GLN F 3 61 ? -11.91606 21.71260 22.28127 1.000 43.73898 62 GLN B CA 1
ATOM 2400 C C . GLN F 3 61 ? -12.09407 21.94682 20.79132 1.000 40.01713 62 GLN B C 1
ATOM 2401 O O . GLN F 3 61 ? -11.92802 23.07091 20.31671 1.000 41.38574 62 GLN B O 1
ATOM 2407 N N . GLU F 3 62 ? -12.33832 20.88011 20.04273 1.000 43.07703 63 GLU B N 1
ATOM 2408 C CA . GLU F 3 62 ? -12.49019 21.01987 18.60040 1.000 46.83172 63 GLU B CA 1
ATOM 2409 C C . GLU F 3 62 ? -13.68473 21.92441 18.32225 1.000 45.46833 63 GLU B C 1
ATOM 2410 O O . GLU F 3 62 ? -14.72679 21.80338 18.97317 1.000 44.45561 63 GLU B O 1
ATOM 2416 N N . GLY F 3 63 ? -13.51409 22.86524 17.39444 1.000 49.71082 64 GLY B N 1
ATOM 2417 C CA . GLY F 3 63 ? -14.50565 23.90957 17.17987 1.000 49.02646 64 GLY B CA 1
ATOM 2418 C C . GLY F 3 63 ? -13.95152 25.25992 17.59209 1.000 53.67423 64 GLY B C 1
ATOM 2419 O O . GLY F 3 63 ? -13.55827 26.05813 16.73017 1.000 61.73437 64 GLY B O 1
ATOM 2420 N N . ARG F 3 64 ? -13.97887 25.54593 18.90062 1.000 50.22561 65 ARG B N 1
ATOM 2421 C CA . ARG F 3 64 ? -13.03624 26.46381 19.53359 1.000 50.08084 65 ARG B CA 1
ATOM 2422 C C . ARG F 3 64 ? -11.78799 26.90327 18.79794 1.000 52.63538 65 ARG B C 1
ATOM 2423 O O . ARG F 3 64 ? -11.74827 27.93649 18.12669 1.000 56.05496 65 ARG B O 1
ATOM 2431 N N . ASP F 3 65 ? -10.73457 26.12538 19.02944 1.000 51.14315 66 ASP B N 1
ATOM 2432 C CA . ASP F 3 65 ? -9.37688 26.62552 19.13469 1.000 48.50741 66 ASP B CA 1
ATOM 2433 C C . ASP F 3 65 ? -8.50327 26.17698 17.96964 1.000 49.38768 66 ASP B C 1
ATOM 2434 O O . ASP F 3 65 ? -8.72618 25.13198 17.35148 1.000 52.18223 66 ASP B O 1
ATOM 2439 N N . LYS F 3 66 ? -7.50646 27.00870 17.69100 1.000 51.70671 67 LYS B N 1
ATOM 2440 C CA . LYS F 3 66 ? -6.45948 26.73945 16.71794 1.000 50.71588 67 LYS B CA 1
ATOM 2441 C C . LYS F 3 66 ? -5.58130 25.61620 17.27788 1.000 44.75953 67 LYS B C 1
ATOM 2442 O O . LYS F 3 66 ? -5.31178 25.57407 18.48120 1.000 39.54660 67 LYS B O 1
ATOM 2448 N N . ALA F 3 67 ? -5.18605 24.66651 16.42730 1.000 43.35554 68 ALA B N 1
ATOM 2449 C CA . ALA F 3 67 ? -4.18840 23.68179 16.85025 1.000 42.22015 68 ALA B CA 1
ATOM 2450 C C . ALA F 3 67 ? -2.91844 24.40485 17.28162 1.000 38.99207 68 ALA B C 1
ATOM 2451 O O . ALA F 3 67 ? -2.44726 25.31430 16.59530 1.000 38.60992 68 ALA B O 1
ATOM 2453 N N . ASP F 3 68 ? -2.38090 24.03836 18.44428 1.000 35.63649 69 ASP B N 1
ATOM 2454 C CA . ASP F 3 68 ? -1.17231 24.68017 18.96267 1.000 35.86816 69 ASP B CA 1
ATOM 2455 C C . ASP F 3 68 ? -0.34957 23.63828 19.70411 1.000 31.19179 69 ASP B C 1
ATOM 2456 O O . ASP F 3 68 ? -0.26371 23.63549 20.93522 1.000 26.56701 69 ASP B O 1
ATOM 2461 N N . PRO F 3 69 ? 0.23983 22.70669 18.96542 1.000 34.90813 70 PRO B N 1
ATOM 2462 C CA . PRO F 3 69 ? 1.03597 21.65467 19.60538 1.000 33.49795 70 PRO B CA 1
ATOM 2463 C C . PRO F 3 69 ? 2.10656 22.17631 20.55616 1.000 26.88462 70 PRO B C 1
ATOM 2464 O O . PRO F 3 69 ? 2.39605 21.49817 21.54042 1.000 29.34363 70 PRO B O 1
ATOM 2468 N N . SER F 3 70 ? 2.68976 23.35602 20.32679 1.000 28.22078 71 SER B N 1
ATOM 2469 C CA . SER F 3 70 ? 3.73807 23.81416 21.24110 1.000 32.65555 71 SER B CA 1
ATOM 2470 C C . SER F 3 70 ? 3.17933 24.05106 22.64568 1.000 31.14435 71 SER B C 1
ATOM 2471 O O . SER F 3 70 ? 3.75615 23.58903 23.63675 1.000 29.02306 71 SER B O 1
ATOM 2474 N N . THR F 3 71 ? 2.05015 24.75634 22.75197 1.000 29.73990 72 THR B N 1
ATOM 2475 C CA . THR F 3 71 ? 1.40693 24.91105 24.05479 1.000 32.60188 72 THR B CA 1
ATOM 2476 C C . THR F 3 71 ? 0.95788 23.58029 24.63598 1.000 27.62386 72 THR B C 1
ATOM 2477 O O . THR F 3 71 ? 1.09822 23.36914 25.84571 1.000 27.18837 72 THR B O 1
ATOM 2481 N N . TRP F 3 72 ? 0.44178 22.66092 23.81294 1.000 27.00972 73 TRP B N 1
ATOM 2482 C CA . TRP F 3 72 ? 0.05040 21.36193 24.36654 1.000 30.44808 73 TRP B CA 1
ATOM 2483 C C . TRP F 3 72 ? 1.23952 20.66113 25.00422 1.000 27.83215 73 TRP B C 1
ATOM 2484 O O . TRP F 3 72 ? 1.14369 20.13294 26.12335 1.000 23.72281 73 TRP B O 1
ATOM 2495 N N . LYS F 3 73 ? 2.36127 20.60514 24.27645 1.000 28.77996 74 LYS B N 1
ATOM 2496 C CA . LYS F 3 73 ? 3.56389 19.97756 24.81441 1.000 24.74422 74 LYS B CA 1
ATOM 2497 C C . LYS F 3 73 ? 3.99656 20.64777 26.11874 1.000 24.46940 74 LYS B C 1
ATOM 2498 O O . LYS F 3 73 ? 4.28599 19.96785 27.12062 1.000 23.33717 74 LYS B O 1
ATOM 2504 N N . THR F 3 74 ? 4.11921 21.98507 26.10632 1.000 23.89058 75 THR B N 1
ATOM 2505 C CA . THR F 3 74 ? 4.64230 22.66094 27.28780 1.000 26.83114 75 THR B CA 1
ATOM 2506 C C . THR F 3 74 ? 3.76491 22.39297 28.49370 1.000 27.76895 75 THR B C 1
ATOM 2507 O O . THR F 3 74 ? 4.27897 22.12358 29.58058 1.000 24.40421 75 THR B O 1
ATOM 2511 N N . ARG F 3 75 ? 2.43588 22.36950 28.30678 1.000 28.16808 76 ARG B N 1
ATOM 2512 C CA . ARG F 3 75 ? 1.55353 22.13008 29.44896 1.000 25.19864 76 ARG B CA 1
ATOM 2513 C C . ARG F 3 75 ? 1.85937 20.79860 30.11591 1.000 23.83352 76 ARG B C 1
ATOM 2514 O O . ARG F 3 75 ? 2.10865 20.73917 31.33245 1.000 25.19280 76 ARG B O 1
ATOM 2522 N N . LEU F 3 76 ? 1.85671 19.71435 29.33746 1.000 21.02785 77 LEU B N 1
ATOM 2523 C CA . LEU F 3 76 ? 2.15069 18.41533 29.93228 1.000 24.84844 77 LEU B CA 1
ATOM 2524 C C . LEU F 3 76 ? 3.55390 18.39064 30.54331 1.000 25.57942 77 LEU B C 1
ATOM 2525 O O . LEU F 3 76 ? 3.76053 17.83794 31.63250 1.000 24.76680 77 LEU B O 1
ATOM 2530 N N . ARG F 3 77 ? 4.53658 18.95260 29.84355 1.000 20.69939 78 ARG B N 1
ATOM 2531 C CA . ARG F 3 77 ? 5.87997 18.95810 30.39575 1.000 22.26744 78 ARG B CA 1
ATOM 2532 C C . ARG F 3 77 ? 5.90605 19.69854 31.72491 1.000 25.83092 78 ARG B C 1
ATOM 2533 O O . ARG F 3 77 ? 6.41545 19.18342 32.72384 1.000 24.59318 78 ARG B O 1
ATOM 2541 N N . CYS F 3 78 ? 5.35404 20.91406 31.75577 1.000 26.18021 79 CYS B N 1
ATOM 2542 C CA . CYS F 3 78 ? 5.34813 21.67307 33.00323 1.000 30.11646 79 CYS B CA 1
ATOM 2543 C C . CYS F 3 78 ? 4.62748 20.91183 34.10996 1.000 27.22309 79 CYS B C 1
ATOM 2544 O O . CYS F 3 78 ? 5.08466 20.89912 35.26380 1.000 26.49852 79 CYS B O 1
ATOM 2547 N N . ALA F 3 79 ? 3.50753 20.25846 33.78144 1.000 24.91942 80 ALA B N 1
ATOM 2548 C CA . ALA F 3 79 ? 2.82124 19.44063 34.77272 1.000 29.62762 80 ALA B CA 1
ATOM 2549 C C . ALA F 3 79 ? 3.75006 18.36016 35.31948 1.000 29.81353 80 ALA B C 1
ATOM 2550 O O . ALA F 3 79 ? 3.90584 18.19851 36.53561 1.000 26.25261 80 ALA B O 1
ATOM 2552 N N . LEU F 3 80 ? 4.37012 17.60667 34.42370 1.000 29.80414 81 LEU B N 1
ATOM 2553 C CA . LEU F 3 80 ? 5.28690 16.55283 34.83570 1.000 27.66258 81 LEU B CA 1
ATOM 2554 C C . LEU F 3 80 ? 6.43693 17.12557 35.66061 1.000 32.50729 81 LEU B C 1
ATOM 2555 O O . LEU F 3 80 ? 6.87117 16.51429 36.64683 1.000 29.87672 81 LEU B O 1
ATOM 2560 N N . ASN F 3 81 ? 6.93531 18.31046 35.28813 1.000 30.76684 82 ASN B N 1
ATOM 2561 C CA . ASN F 3 81 ? 7.98564 18.92326 36.08320 1.000 27.43502 82 ASN B CA 1
ATOM 2562 C C . ASN F 3 81 ? 7.53196 19.13853 37.52362 1.000 29.91780 82 ASN B C 1
ATOM 2563 O O . ASN F 3 81 ? 8.31291 18.95076 38.45823 1.000 29.86307 82 ASN B O 1
ATOM 2568 N N . LYS F 3 82 ? 6.28226 19.53176 37.72302 1.000 28.43835 83 LYS B N 1
ATOM 2569 C CA . LYS F 3 82 ? 5.80520 19.82364 39.06444 1.000 32.57621 83 LYS B CA 1
ATOM 2570 C C . LYS F 3 82 ? 5.26744 18.60268 39.79034 1.000 32.37365 83 LYS B C 1
ATOM 2571 O O . LYS F 3 82 ? 5.08431 18.68207 41.00607 1.000 34.92263 83 LYS B O 1
ATOM 2577 N N . SER F 3 83 ? 4.99312 17.49117 39.10219 1.000 30.92503 84 SER B N 1
ATOM 2578 C CA . SER F 3 83 ? 4.24081 16.45069 39.77840 1.000 32.03953 84 SER B CA 1
ATOM 2579 C C . SER F 3 83 ? 5.11345 15.75859 40.80763 1.000 35.66078 84 SER B C 1
ATOM 2580 O O . SER F 3 83 ? 6.33592 15.62788 40.65553 1.000 33.05144 84 SER B O 1
ATOM 2583 N N . THR F 3 84 ? 4.45369 15.30082 41.85202 1.000 36.11289 85 THR B N 1
ATOM 2584 C CA . THR F 3 84 ? 5.04325 14.46535 42.87964 1.000 35.89002 85 THR B CA 1
ATOM 2585 C C . THR F 3 84 ? 4.89357 12.99122 42.55153 1.000 38.46289 85 THR B C 1
ATOM 2586 O O . THR F 3 84 ? 5.28992 12.13940 43.34647 1.000 37.03516 85 THR B O 1
ATOM 2590 N N . ASP F 3 85 ? 4.35111 12.66415 41.39072 1.000 35.12884 86 ASP B N 1
ATOM 2591 C CA . ASP F 3 85 ? 4.22008 11.26033 41.05443 1.000 39.99970 86 ASP B CA 1
ATOM 2592 C C . ASP F 3 85 ? 5.25036 10.78604 40.03541 1.000 40.22364 86 ASP B C 1
ATOM 2593 O O . ASP F 3 85 ? 5.62156 9.60803 40.05069 1.000 38.84110 86 ASP B O 1
ATOM 2598 N N . PHE F 3 86 ? 5.74455 11.67081 39.16808 1.000 36.01550 87 PHE B N 1
ATOM 2599 C CA . PHE F 3 86 ? 6.47961 11.26638 37.97484 1.000 35.94350 87 PHE B CA 1
ATOM 2600 C C . PHE F 3 86 ? 7.83470 11.94806 37.94447 1.000 30.88759 87 PHE B C 1
ATOM 2601 O O . PHE F 3 86 ? 7.94705 13.12568 38.29942 1.000 31.78442 87 PHE B O 1
ATOM 2609 N N . GLN F 3 87 ? 8.86154 11.21790 37.48447 1.000 32.04440 88 GLN B N 1
ATOM 2610 C CA . GLN F 3 87 ? 10.16464 11.82229 37.21415 1.000 29.15991 88 GLN B CA 1
ATOM 2611 C C . GLN F 3 87 ? 10.79516 11.25502 35.95840 1.000 30.20856 88 GLN B C 1
ATOM 2612 O O . GLN F 3 87 ? 10.79220 10.03789 35.75392 1.000 30.31553 88 GLN B O 1
ATOM 2618 N N . GLU F 3 88 ? 11.40048 12.12729 35.15696 1.000 28.86577 89 GLU B N 1
ATOM 2619 C CA . GLU F 3 88 ? 12.22073 11.64608 34.05213 1.000 33.09906 89 GLU B CA 1
ATOM 2620 C C . GLU F 3 88 ? 13.49378 10.95408 34.53975 1.000 34.98344 89 GLU B C 1
ATOM 2621 O O . GLU F 3 88 ? 14.07284 11.31811 35.57035 1.000 30.55247 89 GLU B O 1
ATOM 2627 N N . VAL F 3 89 ? 13.90247 9.92052 33.80110 1.000 35.24363 90 VAL B N 1
ATOM 2628 C CA . VAL F 3 89 ? 15.20934 9.27894 33.93498 1.000 36.79168 90 VAL B CA 1
ATOM 2629 C C . VAL F 3 89 ? 15.96453 9.60747 32.66044 1.000 41.11862 90 VAL B C 1
ATOM 2630 O O . VAL F 3 89 ? 15.79371 8.93249 31.63758 1.000 40.67747 90 VAL B O 1
ATOM 2634 N N . SER F 3 90 ? 16.78611 10.64863 32.69625 1.000 39.27473 91 SER B N 1
ATOM 2635 C CA . SER F 3 90 ? 17.23228 11.20196 31.42757 1.000 40.72087 91 SER B CA 1
ATOM 2636 C C . SER F 3 90 ? 18.32281 10.36574 30.75386 1.000 47.35360 91 SER B C 1
ATOM 2637 O O . SER F 3 90 ? 18.53813 10.54049 29.54875 1.000 52.47511 91 SER B O 1
ATOM 2640 N N . GLU F 3 91 ? 18.98374 9.44225 31.47198 1.000 50.14674 92 GLU B N 1
ATOM 2641 C CA . GLU F 3 91 ? 19.82859 8.44851 30.80169 1.000 51.15706 92 GLU B CA 1
ATOM 2642 C C . GLU F 3 91 ? 19.04708 7.67732 29.74800 1.000 52.54747 92 GLU B C 1
ATOM 2643 O O . GLU F 3 91 ? 19.47827 7.56609 28.59348 1.000 56.55953 92 GLU B O 1
ATOM 2649 N N . ARG F 3 92 ? 17.91409 7.08710 30.15651 1.000 49.97417 93 ARG B N 1
ATOM 2650 C CA . ARG F 3 92 ? 17.04592 6.32389 29.26438 1.000 46.55117 93 ARG B CA 1
ATOM 2651 C C . ARG F 3 92 ? 16.50592 7.15421 28.09941 1.000 47.04655 93 ARG B C 1
ATOM 2652 O O . ARG F 3 92 ? 16.30602 6.62729 27.00206 1.000 44.81174 93 ARG B O 1
ATOM 2660 N N . SER F 3 93 ? 16.20880 8.42953 28.33549 1.000 45.88767 94 SER B N 1
ATOM 2661 C CA . SER F 3 93 ? 15.56705 9.26543 27.33059 1.000 44.38184 94 SER B CA 1
ATOM 2662 C C . SER F 3 93 ? 16.45305 9.36576 26.09668 1.000 47.71586 94 SER B C 1
ATOM 2663 O O . SER F 3 93 ? 17.66284 9.57634 26.20553 1.000 47.50525 94 SER B O 1
ATOM 2666 N N . GLN F 3 94 ? 15.84631 9.23806 24.92404 1.000 48.64083 95 GLN B N 1
ATOM 2667 C CA . GLN F 3 94 ? 16.59788 9.29791 23.68046 1.000 48.83040 95 GLN B CA 1
ATOM 2668 C C . GLN F 3 94 ? 16.13928 10.44741 22.77895 1.000 38.91925 95 GLN B C 1
ATOM 2669 O O . GLN F 3 94 ? 15.13084 10.34072 22.09039 1.000 49.33324 95 GLN B O 1
ATOM 2675 N N . PRO F 3 100 ? 11.62874 8.94500 18.95043 1.000 38.95199 101 PRO B N 1
ATOM 2676 C CA . PRO F 3 100 ? 12.31397 9.61238 20.06648 1.000 40.48339 101 PRO B CA 1
ATOM 2677 C C . PRO F 3 100 ? 11.34076 9.69075 21.22465 1.000 41.49508 101 PRO B C 1
ATOM 2678 O O . PRO F 3 100 ? 10.14451 9.86384 20.99194 1.000 36.95611 101 PRO B O 1
ATOM 2682 N N . TYR F 3 101 ? 11.84845 9.57175 22.44704 1.000 40.41857 102 TYR B N 1
ATOM 2683 C CA . TYR F 3 101 ? 11.00322 9.52320 23.62580 1.000 39.72766 102 TYR B CA 1
ATOM 2684 C C . TYR F 3 101 ? 11.79495 9.96041 24.84740 1.000 43.73361 102 TYR B C 1
ATOM 2685 O O . TYR F 3 101 ? 13.02351 9.81662 24.89285 1.000 42.71517 102 TYR B O 1
ATOM 2694 N N . LYS F 3 102 ? 11.07106 10.47520 25.84498 1.000 34.51180 103 LYS B N 1
ATOM 2695 C CA . LYS F 3 102 ? 11.60467 10.57489 27.19974 1.000 40.11726 103 LYS B CA 1
ATOM 2696 C C . LYS F 3 102 ? 11.07949 9.39030 28.00036 1.000 38.05187 103 LYS B C 1
ATOM 2697 O O . LYS F 3 102 ? 9.97397 8.90993 27.74478 1.000 36.60321 103 LYS B O 1
ATOM 2703 N N . VAL F 3 103 ? 11.85718 8.90028 28.97155 1.000 35.64516 104 VAL B N 1
ATOM 2704 C CA . VAL F 3 103 ? 11.30317 7.87975 29.85032 1.000 37.24968 104 VAL B CA 1
ATOM 2705 C C . VAL F 3 103 ? 11.08792 8.52453 31.20623 1.000 34.38342 104 VAL B C 1
ATOM 2706 O O . VAL F 3 103 ? 11.87982 9.35621 31.65491 1.000 34.11054 104 VAL B O 1
ATOM 2710 N N . TYR F 3 104 ? 9.99103 8.14690 31.83128 1.000 35.23016 105 TYR B N 1
ATOM 2711 C CA . TYR F 3 104 ? 9.57554 8.67606 33.10594 1.000 36.07196 105 TYR B CA 1
ATOM 2712 C C . TYR F 3 104 ? 9.39986 7.48712 34.01678 1.000 37.41234 105 TYR B C 1
ATOM 2713 O O . TYR F 3 104 ? 9.08087 6.39045 33.55680 1.000 40.11889 105 TYR B O 1
ATOM 2722 N N . ARG F 3 105 ? 9.61939 7.70111 35.30179 1.000 36.50939 106 ARG B N 1
ATOM 2723 C CA . ARG F 3 105 ? 9.29261 6.68960 36.28644 1.000 36.95149 106 ARG B CA 1
ATOM 2724 C C . ARG F 3 105 ? 8.28704 7.25941 37.26772 1.000 35.04830 106 ARG B C 1
ATOM 2725 O O . ARG F 3 105 ? 8.11560 8.48070 37.38789 1.000 32.33532 106 ARG B O 1
ATOM 2733 N N . ILE F 3 106 ? 7.61178 6.34687 37.95467 1.000 38.71972 107 ILE B N 1
ATOM 2734 C CA . ILE F 3 106 ? 6.58507 6.71702 38.91292 1.000 38.09399 107 ILE B CA 1
ATOM 2735 C C . ILE F 3 106 ? 7.20198 6.79578 40.30162 1.000 36.44201 107 ILE B C 1
ATOM 2736 O O . ILE F 3 106 ? 8.09021 6.00394 40.61535 1.000 38.41200 107 ILE B O 1
#

B-factor: mean 37.61, std 9.37, range [15.89, 85.61]

Radius of gyration: 20.28 Å; Cα contacts (8 Å, |Δi|>4): 275; chains: 2; bounding box: 40×38×59 Å